Protein AF-A0A6A4UYB8-F1 (afdb_monomer_lite)

Secondary structure (DSSP, 8-state):
-----------------------TTS--S--------SS---TTS-HHHHHHHHHHHHHTSPSPSEEEEE---TTSSTTSEEEEEEEEGGGTEEEEEEEE--SS--HHHHHHHHHHHHHHHHHTS-TTSS-PEE-SS--SSS----HHHHHHTT-S-TT--SSSSHHHHHHHHHHHTT---EE-TTS-------SS--S--SSSS-HHHHHHHHHHHHHSGGGHHHHHTTS-GGGPPP----HHHHHHHHHTTPPPHHHHHHHT-TTSPPSSSSEEEEE--B-SS-TTEEEEEEEETTEEEEEEEEPPSS--GGG-EEEETTS-EEETTEEE-TTEEPSSTT-EEEEEEEPPTT--GGG-------

Sequence (366 aa):
MDRPLESEFESIQGSAFYSCDPPWLGHRSGITFRVDLPVATRRSDPPAVHREAALRAIAELPHPDVTIWSDGSARGGRNRAAQALIQFHHLNREETVRAPAGAVCSSLRAELTAMREAFAAVAGLEDGELASTKSPVMSGGLYAISREYFWHLGGYDTGMDVYGGENLELSFRTWQCGGVVETLPCSRVGHIFRDFHPYSFPFSGNPLAANMARIAAVWMDEYSRYFYLHYRHTEMPEAGDVTARRELREQLQCHSFRWYLDNVYPNKMRLDEDVLASGQVRSALRPDLCIDTLVIDRQIFLGLNSCTQPVVSGQYLTLSKRGELRREDNCAYAGGAGPHAGTVMAPMAPCTIKGSEQQQWIYDGQ

Organism: Amphibalanus amphitrite (NCBI:txid1232801)

Structure (mmCIF, N/CA/C/O backbone):
data_AF-A0A6A4UYB8-F1
#
_entry.id   AF-A0A6A4UYB8-F1
#
loop_
_atom_site.group_PDB
_atom_site.id
_atom_site.type_symbol
_atom_site.label_atom_id
_atom_site.label_alt_id
_atom_site.label_comp_id
_atom_site.label_asym_id
_atom_site.label_entity_id
_atom_site.label_seq_id
_atom_site.pdbx_PDB_ins_code
_atom_site.Cartn_x
_atom_site.Cartn_y
_atom_site.Cartn_z
_atom_site.occupancy
_atom_site.B_iso_or_equiv
_atom_site.auth_seq_id
_atom_site.auth_comp_id
_atom_site.auth_asym_id
_atom_site.auth_atom_id
_atom_site.pdbx_PDB_model_num
ATOM 1 N N . MET A 1 1 ? -18.094 34.852 64.914 1.00 33.53 1 MET A N 1
ATOM 2 C CA . MET A 1 1 ? -17.031 35.149 63.939 1.00 33.53 1 MET A CA 1
ATOM 3 C C . MET A 1 1 ? -17.160 34.130 62.823 1.00 33.53 1 MET A C 1
ATOM 5 O O . MET A 1 1 ? -17.082 32.948 63.112 1.00 33.53 1 MET A O 1
ATOM 9 N N . ASP A 1 2 ? -17.527 34.638 61.647 1.00 32.41 2 ASP A N 1
ATOM 10 C CA . ASP A 1 2 ? -17.379 34.145 60.267 1.00 32.41 2 ASP A CA 1
ATOM 11 C C . ASP A 1 2 ? -17.714 32.692 59.854 1.00 32.41 2 ASP A C 1
ATOM 13 O O . ASP A 1 2 ? -17.196 31.707 60.365 1.00 32.41 2 ASP A O 1
ATOM 17 N N . ARG A 1 3 ? -18.591 32.619 58.837 1.00 33.16 3 ARG A N 1
ATOM 18 C CA . ARG A 1 3 ? -18.972 31.480 57.966 1.00 33.16 3 ARG A CA 1
ATOM 19 C C . ARG A 1 3 ? -17.980 31.384 56.775 1.00 33.16 3 ARG A C 1
ATOM 21 O O . ARG A 1 3 ? -17.364 32.415 56.501 1.00 33.16 3 ARG A O 1
ATOM 28 N N . PRO A 1 4 ? -17.833 30.253 56.032 1.00 36.62 4 PRO A N 1
ATOM 29 C CA . PRO A 1 4 ? -18.853 29.739 55.075 1.00 36.62 4 PRO A CA 1
ATOM 30 C C . PRO A 1 4 ? -18.988 28.185 55.014 1.00 36.62 4 PRO A C 1
ATOM 32 O O . PRO A 1 4 ? -18.076 27.466 55.390 1.00 36.62 4 PRO A O 1
ATOM 35 N N . LEU A 1 5 ? -20.200 27.627 54.837 1.00 34.62 5 LEU A N 1
ATOM 36 C CA . LEU A 1 5 ? -20.780 27.014 53.611 1.00 34.62 5 LEU A CA 1
ATOM 37 C C . LEU A 1 5 ? -19.914 25.952 52.901 1.00 34.62 5 LEU A C 1
ATOM 39 O O . LEU A 1 5 ? -18.990 26.327 52.198 1.00 34.62 5 LEU A O 1
ATOM 43 N N . GLU A 1 6 ? -20.329 24.678 52.966 1.00 30.05 6 GLU A N 1
ATOM 44 C CA . GLU A 1 6 ? -20.430 23.775 51.801 1.00 30.05 6 GLU A CA 1
ATOM 45 C C . GLU A 1 6 ? -21.272 22.529 52.142 1.00 30.05 6 GLU A C 1
ATOM 47 O O . GLU A 1 6 ? -21.136 21.933 53.210 1.00 30.05 6 GLU A O 1
ATOM 52 N N . SER A 1 7 ? -22.207 22.210 51.246 1.00 31.47 7 SER A N 1
ATOM 53 C CA . SER A 1 7 ? -23.207 21.147 51.335 1.00 31.47 7 SER A CA 1
ATOM 54 C C . SER A 1 7 ? -22.880 20.005 50.371 1.00 31.47 7 SER A C 1
ATOM 56 O O . SER A 1 7 ? -22.451 20.258 49.250 1.00 31.47 7 SER A O 1
ATOM 58 N N . GLU A 1 8 ? -23.155 18.788 50.834 1.00 33.50 8 GLU A N 1
ATOM 59 C CA . GLU A 1 8 ? -23.483 17.540 50.124 1.00 33.50 8 GLU A CA 1
ATOM 60 C C . GLU A 1 8 ? -23.475 17.543 48.579 1.00 33.50 8 GLU A C 1
ATOM 62 O O . GLU A 1 8 ? -24.236 18.266 47.937 1.00 33.50 8 GLU A O 1
ATOM 67 N N . PHE A 1 9 ? -22.716 16.610 47.991 1.00 28.02 9 PHE A N 1
ATOM 68 C CA . PHE A 1 9 ? -22.934 16.104 46.632 1.00 28.02 9 PHE A CA 1
ATOM 69 C C . PHE A 1 9 ? -22.836 14.571 46.621 1.00 28.02 9 PHE A C 1
ATOM 71 O O . PHE A 1 9 ? -21.768 14.003 46.847 1.00 28.02 9 PHE A O 1
ATOM 78 N N . GLU A 1 10 ? -23.962 13.917 46.332 1.00 29.88 10 GLU A N 1
ATOM 79 C CA . GLU A 1 10 ? -24.061 12.510 45.924 1.00 29.88 10 GLU A CA 1
ATOM 80 C C . GLU A 1 10 ? -24.150 12.385 44.382 1.00 29.88 10 GLU A C 1
ATOM 82 O O . GLU A 1 10 ? -24.424 13.346 43.666 1.00 29.88 10 GLU A O 1
ATOM 87 N N . SER A 1 11 ? -23.868 11.172 43.900 1.00 35.25 11 SER A N 1
ATOM 88 C CA . SER A 1 11 ? -23.548 10.674 42.542 1.00 35.25 11 SER A CA 1
ATOM 89 C C . SER A 1 11 ? -24.528 10.914 41.367 1.00 35.25 11 SER A C 1
ATOM 91 O O . SER A 1 11 ? -25.716 11.085 41.611 1.00 35.25 11 SER A O 1
ATOM 93 N N . ILE A 1 12 ? -24.062 10.749 40.101 1.00 30.75 12 ILE A N 1
ATOM 94 C CA . ILE A 1 12 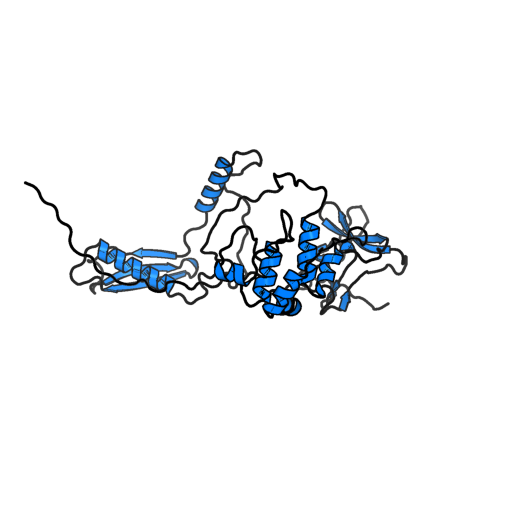? -24.514 9.716 39.108 1.00 30.75 12 ILE A CA 1
ATOM 95 C C . ILE A 1 12 ? -23.810 9.826 37.714 1.00 30.75 12 ILE A C 1
ATOM 97 O O . ILE A 1 12 ? -23.744 10.888 37.106 1.00 30.75 12 ILE A O 1
ATOM 101 N N . GLN A 1 13 ? -23.312 8.662 37.256 1.00 32.03 13 GLN A N 1
ATOM 102 C CA . GLN A 1 13 ? -23.092 8.062 35.911 1.00 32.03 13 GLN A CA 1
ATOM 103 C C . GLN A 1 13 ? -22.968 8.906 34.617 1.00 32.03 13 GLN A C 1
ATOM 105 O O . GLN A 1 13 ? -23.894 9.590 34.194 1.00 32.03 13 GLN A O 1
ATOM 110 N N . GLY A 1 14 ? -21.872 8.669 33.878 1.00 30.70 14 GLY A N 1
ATOM 111 C CA . GLY A 1 14 ? -21.707 9.004 32.455 1.00 30.70 14 GLY A CA 1
ATOM 112 C C . GLY A 1 14 ? -22.045 7.826 31.524 1.00 30.70 14 GLY A C 1
ATOM 113 O O . GLY A 1 14 ? -21.744 6.677 31.845 1.00 30.70 14 GLY A O 1
ATOM 114 N N . SER A 1 15 ? -22.655 8.114 30.366 1.00 27.33 15 SER A N 1
ATOM 115 C CA . SER A 1 15 ? -22.987 7.133 29.319 1.00 27.33 15 SER A CA 1
ATOM 116 C C . SER A 1 15 ? -22.517 7.578 27.920 1.00 27.33 15 SER A C 1
ATOM 118 O O . SER A 1 15 ? -22.750 8.706 27.499 1.00 27.33 15 SER A O 1
ATOM 120 N N . ALA A 1 16 ? -21.792 6.662 27.264 1.00 29.52 16 ALA A N 1
ATOM 121 C CA . ALA A 1 16 ? -21.819 6.260 25.848 1.00 29.52 16 ALA A CA 1
ATOM 122 C C . ALA A 1 16 ? -21.986 7.306 24.712 1.00 29.52 16 ALA A C 1
ATOM 124 O O . ALA A 1 16 ? -22.974 7.274 23.986 1.00 29.52 16 ALA A O 1
ATOM 125 N N . PHE A 1 17 ? -20.965 8.129 24.453 1.00 25.17 17 PHE A N 1
ATOM 126 C CA . PHE A 1 17 ? -20.825 8.907 23.208 1.00 25.17 17 PHE A CA 1
ATOM 127 C C . PHE A 1 17 ? -19.687 8.347 22.328 1.00 25.17 17 PHE A C 1
ATOM 129 O O . PHE A 1 17 ? -18.563 8.777 22.541 1.00 25.17 17 PHE A O 1
ATOM 136 N N . TYR A 1 18 ? -19.935 7.435 21.369 1.00 34.06 18 TYR A N 1
ATOM 137 C CA . TYR A 1 18 ? -19.047 7.178 20.203 1.00 34.06 18 TYR A CA 1
ATOM 138 C C . TYR A 1 18 ? -19.750 6.406 19.060 1.00 34.06 18 TYR A C 1
ATOM 140 O O . TYR A 1 18 ? -20.268 5.319 19.302 1.00 34.06 18 TYR A O 1
ATOM 148 N N . SER A 1 19 ? -19.674 6.928 17.824 1.00 34.94 19 SER A N 1
ATOM 149 C CA . SER A 1 19 ? -19.587 6.193 16.536 1.00 34.94 19 SER A CA 1
ATOM 150 C C . SER A 1 19 ? -19.239 7.180 15.391 1.00 34.94 19 SER A C 1
ATOM 152 O O . SER A 1 19 ? -19.858 8.238 15.336 1.00 34.94 19 SER A O 1
ATOM 154 N N . CYS A 1 20 ? -18.250 6.895 14.520 1.00 35.19 20 CYS A N 1
ATOM 155 C CA . CYS A 1 20 ? -17.907 7.647 13.284 1.00 35.19 20 CYS A CA 1
ATOM 156 C C . CYS A 1 20 ? -17.172 6.731 12.266 1.00 35.19 20 CYS A C 1
ATOM 158 O O . CYS A 1 20 ? -16.163 6.135 12.628 1.00 35.19 20 CYS A O 1
ATOM 160 N N . ASP A 1 21 ? -17.604 6.715 10.995 1.00 33.94 21 ASP A N 1
ATOM 161 C CA . ASP A 1 21 ? -17.188 5.862 9.835 1.00 33.94 21 ASP A CA 1
ATOM 162 C C . ASP A 1 21 ? -17.354 6.669 8.506 1.00 33.94 21 ASP A C 1
ATOM 164 O O . ASP A 1 21 ? -18.288 7.440 8.623 1.00 33.94 21 ASP A O 1
ATOM 168 N N . PRO A 1 22 ? -16.598 6.483 7.350 1.00 45.81 22 PRO A N 1
ATOM 169 C CA . PRO A 1 22 ? -15.731 7.283 6.322 1.00 45.81 22 PRO A CA 1
ATOM 170 C C . PRO A 1 22 ? -16.198 8.337 5.241 1.00 45.81 22 PRO A C 1
ATOM 172 O O . PRO A 1 22 ? -17.180 8.036 4.576 1.00 45.81 22 PRO A O 1
ATOM 175 N N . PRO A 1 23 ? -15.529 9.466 4.827 1.00 41.03 23 PRO A N 1
ATOM 176 C CA . PRO A 1 23 ? -16.162 10.504 3.980 1.00 41.03 23 PRO A CA 1
ATOM 177 C C . PRO A 1 23 ? -15.745 10.554 2.490 1.00 41.03 23 PRO A C 1
ATOM 179 O O . PRO A 1 23 ? -16.254 11.395 1.755 1.00 41.03 23 PRO A O 1
ATOM 182 N N . TRP A 1 24 ? -14.817 9.728 1.982 1.00 47.22 24 TRP A N 1
ATOM 183 C CA . TRP A 1 24 ? -14.276 9.909 0.611 1.00 47.22 24 TRP A CA 1
ATOM 184 C C . TRP A 1 24 ? -14.789 8.945 -0.461 1.00 47.22 24 TRP A C 1
ATOM 186 O O . TRP A 1 24 ? -14.233 8.882 -1.557 1.00 47.22 24 TRP A O 1
ATOM 196 N N . LEU A 1 25 ? -15.881 8.234 -0.202 1.00 37.34 25 LEU A N 1
ATOM 197 C CA . LEU A 1 25 ? -16.568 7.458 -1.238 1.00 37.34 25 LEU A CA 1
ATOM 198 C C . LEU A 1 25 ? -17.558 8.294 -2.087 1.00 37.34 25 LEU A C 1
ATOM 200 O O . LEU A 1 25 ? -18.170 7.745 -2.997 1.00 37.34 25 LEU A O 1
ATOM 204 N N . GLY A 1 26 ? -17.680 9.613 -1.863 1.00 41.09 26 GLY A N 1
ATOM 205 C CA . GLY A 1 26 ? -18.740 10.440 -2.465 1.00 41.09 26 GLY A CA 1
ATOM 206 C C . GLY A 1 26 ? -18.498 11.068 -3.852 1.00 41.09 26 GLY A C 1
ATOM 207 O O . GLY A 1 26 ? -19.290 10.841 -4.762 1.00 41.09 26 GLY A O 1
ATOM 208 N N . HIS A 1 27 ? -17.464 11.898 -4.064 1.00 41.28 27 HIS A N 1
ATOM 209 C CA . HIS A 1 27 ? -17.506 12.871 -5.180 1.00 41.28 27 HIS A CA 1
ATOM 210 C C . HIS A 1 27 ? -16.315 12.847 -6.157 1.00 41.28 27 HIS A C 1
ATOM 212 O O . HIS A 1 27 ? -15.226 13.353 -5.890 1.00 41.28 27 HIS A O 1
ATOM 218 N N . ARG A 1 28 ? -16.572 12.328 -7.370 1.00 43.50 28 ARG A N 1
ATOM 219 C CA . ARG A 1 28 ? -15.726 12.463 -8.570 1.00 43.50 28 ARG A CA 1
ATOM 220 C C . ARG A 1 28 ? -16.106 13.710 -9.380 1.00 43.50 28 ARG A C 1
ATOM 222 O O . ARG A 1 28 ? -16.831 13.583 -10.355 1.00 43.50 28 ARG A O 1
ATOM 229 N N . SER A 1 29 ? -15.590 14.878 -8.994 1.00 46.12 29 SER A N 1
ATOM 230 C CA . SER A 1 29 ? -15.228 16.016 -9.872 1.00 46.12 29 SER A CA 1
ATOM 231 C C . SER A 1 29 ? -15.049 17.270 -9.010 1.00 46.12 29 SER A C 1
ATOM 233 O O . SER A 1 29 ? -16.033 17.781 -8.488 1.00 46.12 29 SER A O 1
ATOM 235 N N . GLY A 1 30 ? -13.817 17.768 -8.858 1.00 40.41 30 GLY A N 1
ATOM 236 C CA . GLY A 1 30 ? -13.556 19.041 -8.160 1.00 40.41 30 GLY A CA 1
ATOM 237 C C . GLY A 1 30 ? -12.472 19.017 -7.080 1.00 40.41 30 GLY A C 1
ATOM 238 O O . GLY A 1 30 ? -12.192 20.053 -6.485 1.00 40.41 30 GLY A O 1
ATOM 239 N N . ILE A 1 31 ? -11.826 17.876 -6.831 1.00 38.41 31 ILE A N 1
ATOM 240 C CA . ILE A 1 31 ? -10.731 17.804 -5.858 1.00 38.41 31 ILE A CA 1
ATOM 241 C C . ILE A 1 31 ? -9.441 18.290 -6.528 1.00 38.41 31 ILE A C 1
ATOM 243 O O . ILE A 1 31 ? -8.830 17.573 -7.318 1.00 38.41 31 ILE A O 1
ATOM 247 N N . THR A 1 32 ? -9.044 19.524 -6.212 1.00 40.69 32 THR A N 1
ATOM 248 C CA . THR A 1 32 ? -7.754 20.104 -6.608 1.00 40.69 32 THR A CA 1
ATOM 249 C C . THR A 1 32 ? -6.811 20.065 -5.412 1.00 40.69 32 THR A C 1
ATOM 251 O O . THR A 1 32 ? -7.075 20.695 -4.389 1.00 40.69 32 THR A O 1
ATOM 254 N N . PHE A 1 33 ? -5.693 19.352 -5.535 1.00 39.75 33 PHE A N 1
ATOM 255 C CA . PHE A 1 33 ? -4.643 19.353 -4.520 1.00 39.75 33 PHE A CA 1
ATOM 256 C C . PHE A 1 33 ? -3.819 20.637 -4.651 1.00 39.75 33 PHE A C 1
ATOM 258 O O . PHE A 1 33 ? -3.012 20.771 -5.570 1.00 39.75 33 PHE A O 1
ATOM 265 N N . ARG A 1 34 ? -4.024 21.597 -3.743 1.00 43.91 34 ARG A N 1
ATOM 266 C CA . ARG A 1 34 ? -3.118 22.742 -3.593 1.00 43.91 34 ARG A CA 1
ATOM 267 C C . ARG A 1 34 ? -2.010 22.370 -2.620 1.00 43.91 34 ARG A C 1
ATOM 269 O O . ARG A 1 34 ? -2.232 22.279 -1.420 1.00 43.91 34 ARG A O 1
ATOM 276 N N . VAL A 1 35 ? -0.836 22.115 -3.184 1.00 50.62 35 VAL A N 1
ATOM 277 C CA . VAL A 1 35 ? 0.402 21.809 -2.451 1.00 50.62 35 VAL A CA 1
ATOM 278 C C . VAL A 1 35 ? 1.236 23.060 -2.161 1.00 50.62 35 VAL A C 1
ATOM 280 O O . VAL A 1 35 ? 2.247 22.980 -1.468 1.00 50.62 35 VAL A O 1
ATOM 283 N N . ASP A 1 36 ? 0.801 24.215 -2.665 1.00 58.19 36 ASP A N 1
ATOM 284 C CA . ASP A 1 36 ? 1.422 25.507 -2.398 1.00 58.19 36 ASP A CA 1
ATOM 285 C C . ASP A 1 36 ? 0.978 26.041 -1.029 1.00 58.19 36 ASP A C 1
ATOM 287 O O . ASP A 1 36 ? -0.211 26.050 -0.702 1.00 58.19 36 ASP A O 1
ATOM 291 N N . LEU A 1 37 ? 1.933 26.524 -0.232 1.00 59.78 37 LEU A N 1
ATOM 292 C CA . LEU A 1 37 ? 1.643 27.296 0.977 1.00 59.78 37 LEU A CA 1
ATOM 293 C C . LEU A 1 37 ? 1.380 28.764 0.592 1.00 59.78 37 LEU A C 1
ATOM 295 O O . LEU A 1 37 ? 2.098 29.289 -0.262 1.00 59.78 37 LEU A O 1
ATOM 299 N N . PRO A 1 38 ? 0.445 29.474 1.252 1.00 66.62 38 PRO A N 1
ATOM 300 C CA . PRO A 1 38 ? 0.218 30.902 0.998 1.00 66.62 38 PRO A CA 1
ATOM 301 C C . PRO A 1 38 ? 1.451 31.764 1.243 1.00 66.62 38 PRO A C 1
ATOM 303 O O . PRO A 1 38 ? 1.656 32.804 0.622 1.00 66.62 38 PRO A O 1
ATOM 306 N N . VAL A 1 39 ? 2.287 31.308 2.175 1.00 75.75 39 VAL A N 1
ATOM 307 C CA . VAL A 1 39 ? 3.599 31.871 2.450 1.00 75.75 39 VAL A CA 1
ATOM 308 C C . VAL A 1 39 ? 4.627 30.838 2.021 1.00 75.75 39 VAL A C 1
ATOM 310 O O . VAL A 1 39 ? 4.741 29.775 2.631 1.00 75.75 39 VAL A O 1
ATOM 313 N N . ALA A 1 40 ? 5.373 31.157 0.966 1.00 74.75 40 ALA A N 1
ATOM 314 C CA . ALA A 1 40 ? 6.465 30.320 0.501 1.00 74.75 40 ALA A CA 1
ATOM 315 C C . ALA A 1 40 ? 7.529 30.186 1.598 1.00 74.75 40 ALA A C 1
ATOM 317 O O . ALA A 1 40 ? 7.994 31.182 2.155 1.00 74.75 40 ALA A O 1
ATOM 318 N N . THR A 1 41 ? 7.934 28.953 1.878 1.00 78.62 41 THR A N 1
ATOM 319 C CA . THR A 1 41 ? 9.000 28.641 2.829 1.00 78.62 41 THR A CA 1
ATOM 320 C C . THR A 1 41 ? 10.200 28.055 2.099 1.00 78.62 41 THR A C 1
ATOM 322 O O . THR A 1 41 ? 10.084 27.438 1.038 1.00 78.62 41 THR A O 1
ATOM 325 N N . ARG A 1 42 ? 11.390 28.266 2.657 1.00 78.81 42 ARG A N 1
ATOM 326 C CA . ARG A 1 42 ? 12.638 27.647 2.213 1.00 78.81 42 ARG A CA 1
ATOM 327 C C . ARG A 1 42 ? 13.059 26.583 3.213 1.00 78.81 42 ARG A C 1
ATOM 329 O O . ARG A 1 42 ? 12.784 26.657 4.411 1.00 78.81 42 ARG A O 1
ATOM 336 N N . ARG A 1 43 ? 13.813 25.603 2.722 1.00 62.31 43 ARG A N 1
ATOM 337 C CA . ARG A 1 43 ? 14.345 24.500 3.535 1.00 62.31 43 ARG A CA 1
ATOM 338 C C . ARG A 1 43 ? 15.247 24.972 4.684 1.00 62.31 43 ARG A C 1
ATOM 340 O O . ARG A 1 43 ? 15.338 24.291 5.697 1.00 62.31 43 ARG A O 1
ATOM 347 N N . SER A 1 44 ? 15.908 26.117 4.523 1.00 81.62 44 SER A N 1
ATOM 348 C CA . SER A 1 44 ? 16.770 26.734 5.537 1.00 81.62 44 SER A CA 1
ATOM 349 C C . SER A 1 44 ? 16.011 27.497 6.623 1.00 81.62 44 SER A C 1
ATOM 351 O O . SER A 1 44 ? 16.645 27.977 7.561 1.00 81.62 44 SER A O 1
ATOM 353 N N . ASP A 1 45 ? 14.696 27.678 6.483 1.00 81.31 45 ASP A N 1
ATOM 354 C CA . ASP A 1 45 ? 13.953 28.529 7.406 1.00 81.31 45 ASP A CA 1
ATOM 355 C C . ASP A 1 45 ? 13.787 27.858 8.782 1.00 81.31 45 ASP A C 1
ATOM 357 O O . ASP A 1 45 ? 13.684 26.630 8.878 1.00 81.31 45 ASP A O 1
ATOM 361 N N . PRO A 1 46 ? 13.742 28.648 9.870 1.00 81.62 46 PRO A N 1
ATOM 362 C CA . PRO A 1 46 ? 13.535 28.123 11.213 1.00 81.62 46 PRO A CA 1
ATOM 363 C C . PRO A 1 46 ? 12.172 27.421 11.375 1.00 81.62 46 PRO A C 1
ATOM 365 O O . PRO A 1 46 ? 11.180 27.878 10.801 1.00 81.62 46 PRO A O 1
ATOM 368 N N . PRO A 1 47 ? 12.050 26.408 12.258 1.00 65.38 47 PRO A N 1
ATOM 369 C CA . PRO A 1 47 ? 10.798 25.666 12.469 1.00 65.38 47 PRO A CA 1
ATOM 370 C C . PRO A 1 47 ? 9.580 26.535 12.824 1.00 65.38 47 PRO A C 1
ATOM 372 O O . PRO A 1 47 ? 8.446 26.192 12.493 1.00 65.38 47 PRO A O 1
ATOM 375 N N . ALA A 1 48 ? 9.799 27.676 13.483 1.00 74.50 48 ALA A N 1
ATOM 376 C CA . ALA A 1 48 ? 8.741 28.631 13.804 1.00 74.50 48 ALA A CA 1
ATOM 377 C C . ALA A 1 48 ? 8.110 29.258 12.547 1.00 74.50 48 ALA A C 1
ATOM 379 O O . ALA A 1 48 ? 6.897 29.447 12.504 1.00 74.50 48 ALA A O 1
ATOM 380 N N . VAL A 1 49 ? 8.914 29.509 11.509 1.00 78.56 49 VAL A N 1
ATOM 381 C CA . VAL A 1 49 ? 8.466 30.080 10.231 1.00 78.56 49 VAL A CA 1
ATOM 382 C C . VAL A 1 49 ? 7.643 29.057 9.449 1.00 78.56 49 VAL A C 1
ATOM 384 O O . VAL A 1 49 ? 6.586 29.389 8.918 1.00 78.56 49 VAL A O 1
ATOM 387 N N . HIS A 1 50 ? 8.064 27.787 9.447 1.00 69.00 50 HIS A N 1
ATOM 388 C CA . HIS A 1 50 ? 7.275 26.695 8.862 1.00 69.00 50 HIS A CA 1
ATOM 389 C C . HIS A 1 50 ? 5.935 26.514 9.575 1.00 69.00 50 HIS A C 1
ATOM 391 O O . HIS A 1 50 ? 4.902 26.368 8.924 1.00 69.00 50 HIS A O 1
ATOM 397 N N . ARG A 1 51 ? 5.939 26.573 10.913 1.00 69.81 51 ARG A N 1
ATOM 398 C CA . ARG A 1 51 ? 4.719 26.496 11.724 1.00 69.81 51 ARG A CA 1
ATOM 399 C C . ARG A 1 51 ? 3.755 27.634 11.397 1.00 69.81 51 ARG A C 1
ATOM 401 O O . ARG A 1 51 ? 2.563 27.386 11.249 1.00 69.81 51 ARG A O 1
ATOM 408 N N . GLU A 1 52 ? 4.245 28.863 11.281 1.00 81.44 52 GLU A N 1
ATOM 409 C CA . GLU A 1 52 ? 3.398 30.016 10.976 1.00 81.44 52 GLU A CA 1
ATOM 410 C C . GLU A 1 52 ? 2.827 29.961 9.551 1.00 81.44 52 GLU A C 1
ATOM 412 O O . GLU A 1 52 ? 1.636 30.209 9.364 1.00 81.44 52 GLU A O 1
ATOM 417 N N . ALA A 1 53 ? 3.629 29.555 8.561 1.00 78.81 53 ALA A N 1
ATOM 418 C CA . ALA A 1 53 ? 3.158 29.354 7.190 1.00 78.81 53 ALA A CA 1
ATOM 419 C C . ALA A 1 53 ? 2.050 28.287 7.112 1.00 78.81 53 ALA A C 1
ATOM 421 O O . ALA A 1 53 ? 1.048 28.487 6.427 1.00 78.81 53 ALA A O 1
ATOM 422 N N . ALA A 1 54 ? 2.184 27.194 7.872 1.00 62.88 54 ALA A N 1
ATOM 423 C CA . ALA A 1 54 ? 1.155 26.162 7.977 1.00 62.88 54 ALA A CA 1
ATOM 424 C C . ALA A 1 54 ? -0.130 26.679 8.650 1.00 62.88 54 ALA A C 1
ATOM 426 O O . ALA A 1 54 ? -1.228 26.400 8.175 1.00 62.88 54 ALA A O 1
ATOM 427 N N . LEU A 1 55 ? -0.014 27.469 9.724 1.00 70.12 55 LEU A N 1
ATOM 428 C CA . LEU A 1 55 ? -1.174 28.069 10.396 1.00 70.12 55 LEU A CA 1
ATOM 429 C C . LEU A 1 55 ? -1.930 29.047 9.484 1.00 70.12 55 LEU A C 1
ATOM 431 O O . LEU A 1 55 ? -3.159 29.062 9.502 1.00 70.12 55 LEU A O 1
ATOM 435 N N . ARG A 1 56 ? -1.222 29.821 8.650 1.00 74.75 56 ARG A N 1
ATOM 436 C CA . ARG A 1 56 ? -1.854 30.700 7.651 1.00 74.75 56 ARG A CA 1
ATOM 437 C C . ARG A 1 56 ? -2.506 29.923 6.511 1.00 74.75 56 ARG A C 1
ATOM 439 O O . ARG A 1 56 ? -3.614 30.266 6.125 1.00 74.75 56 ARG A O 1
ATOM 446 N N . ALA A 1 57 ? -1.885 28.839 6.044 1.00 68.00 57 ALA A N 1
ATOM 447 C CA . ALA A 1 57 ? -2.502 27.928 5.075 1.00 68.00 57 ALA A CA 1
ATOM 448 C C . ALA A 1 57 ? -3.838 27.369 5.573 1.00 68.00 57 ALA A C 1
ATOM 450 O O . ALA A 1 57 ? -4.807 27.325 4.823 1.00 68.00 57 ALA A O 1
ATOM 451 N N . ILE A 1 58 ? -3.905 26.999 6.854 1.00 58.03 58 ILE A N 1
ATOM 452 C CA . ILE A 1 58 ? -5.139 26.526 7.491 1.00 58.03 58 ILE A CA 1
ATOM 453 C C . ILE A 1 58 ? -6.187 27.645 7.570 1.00 58.03 58 ILE A C 1
ATOM 455 O O . ILE A 1 58 ? -7.368 27.385 7.356 1.00 58.03 58 ILE A O 1
ATOM 459 N N . ALA A 1 59 ? -5.765 28.879 7.853 1.00 61.72 59 ALA A N 1
ATOM 460 C CA . ALA A 1 59 ? -6.654 30.036 7.952 1.00 61.72 59 ALA A CA 1
ATOM 461 C C . ALA A 1 59 ? -7.245 30.493 6.601 1.00 61.72 59 ALA A C 1
ATOM 463 O O . ALA A 1 59 ? -8.259 31.185 6.596 1.00 61.72 59 ALA A O 1
ATOM 464 N N . GLU A 1 60 ? -6.632 30.115 5.475 1.00 60.81 60 GLU A N 1
ATOM 465 C CA . GLU A 1 60 ? -7.061 30.481 4.114 1.00 60.81 60 GLU A CA 1
ATOM 466 C C . GLU A 1 60 ? -7.939 29.425 3.417 1.00 60.81 60 GLU A C 1
ATOM 468 O O . GLU A 1 60 ? -8.362 29.617 2.273 1.00 60.81 60 GLU A O 1
ATOM 473 N N . LEU A 1 61 ? -8.229 28.302 4.080 1.00 53.72 61 LEU A N 1
ATOM 474 C CA . LEU A 1 61 ? -9.170 27.303 3.567 1.00 53.72 61 LEU A CA 1
ATOM 475 C C . LEU A 1 61 ? -10.590 27.908 3.431 1.00 53.72 61 LEU A C 1
ATOM 477 O O . LEU A 1 61 ? -10.949 28.795 4.208 1.00 53.72 61 LEU A O 1
ATOM 481 N N . PRO A 1 62 ? -11.398 27.473 2.440 1.00 48.09 62 PRO A N 1
ATOM 482 C CA . PRO A 1 62 ? -12.668 28.118 2.116 1.00 48.09 62 PRO A CA 1
ATOM 483 C C . PRO A 1 62 ? -13.689 28.061 3.258 1.00 48.09 62 PRO A C 1
ATOM 485 O O . PRO A 1 62 ? -13.630 27.206 4.141 1.00 48.09 62 PRO A O 1
ATOM 488 N N . HIS A 1 63 ? -14.615 29.024 3.203 1.00 54.78 63 HIS A N 1
ATOM 489 C CA . HIS A 1 63 ? -15.686 29.265 4.168 1.00 54.78 63 HIS A CA 1
ATOM 490 C C . HIS A 1 63 ? -16.458 27.994 4.552 1.00 54.78 63 HIS A C 1
ATOM 492 O O . HIS A 1 63 ? -16.598 27.095 3.725 1.00 54.78 63 HIS A O 1
ATOM 498 N N . PRO A 1 64 ? -16.951 27.928 5.804 1.00 53.69 64 PRO A N 1
ATOM 499 C CA . PRO A 1 64 ? -17.465 26.701 6.399 1.00 53.69 64 PRO A CA 1
ATOM 500 C C . PRO A 1 64 ? -18.574 26.078 5.549 1.00 53.69 64 PRO A C 1
ATOM 502 O O . PRO A 1 64 ? -19.464 26.784 5.089 1.00 53.69 64 PRO A O 1
ATOM 505 N N . ASP A 1 65 ? -18.552 24.750 5.402 1.00 58.38 65 ASP A N 1
ATOM 506 C CA . ASP A 1 65 ? -19.554 23.983 4.643 1.00 58.38 65 ASP A CA 1
ATOM 507 C C . ASP A 1 65 ? -20.987 24.144 5.181 1.00 58.38 65 ASP A C 1
ATOM 509 O O . ASP A 1 65 ? -21.959 23.877 4.466 1.00 58.38 65 ASP A O 1
ATOM 513 N N . VAL A 1 66 ? -21.112 24.607 6.430 1.00 57.00 66 VAL A N 1
ATOM 514 C CA . VAL A 1 66 ? -22.368 24.892 7.124 1.00 57.00 66 VAL A CA 1
ATOM 515 C C . VAL A 1 66 ? -22.252 26.208 7.899 1.00 57.00 66 VAL A C 1
ATOM 517 O O . VAL A 1 66 ? -21.353 26.360 8.726 1.00 57.00 66 VAL A O 1
ATOM 520 N N . THR A 1 67 ? -23.193 27.135 7.698 1.00 67.38 67 THR A N 1
ATOM 521 C CA . THR A 1 67 ? -23.368 28.312 8.570 1.00 67.38 67 THR A CA 1
ATOM 522 C C . THR A 1 67 ? -24.664 28.192 9.354 1.00 67.38 67 THR A C 1
ATOM 524 O O . THR A 1 67 ? -25.724 27.986 8.774 1.00 67.38 67 THR A O 1
ATOM 527 N N . ILE A 1 68 ? -24.597 28.362 10.674 1.00 62.69 68 ILE A N 1
ATOM 528 C CA . ILE A 1 68 ? -25.770 28.374 11.553 1.00 62.69 68 ILE A CA 1
ATOM 529 C C . ILE A 1 68 ? -26.013 29.809 12.020 1.00 62.69 68 ILE A C 1
ATOM 531 O O . ILE A 1 68 ? -25.153 30.421 12.650 1.00 62.69 68 ILE A O 1
ATOM 535 N N . TRP A 1 69 ? -27.204 30.323 11.746 1.00 67.19 69 TRP A N 1
ATOM 536 C CA . TRP A 1 69 ? -27.696 31.612 12.209 1.00 67.19 69 TRP A CA 1
ATOM 537 C C . TRP A 1 69 ? -28.757 31.378 13.278 1.00 67.19 69 TRP A C 1
ATOM 539 O O . TRP A 1 69 ? -29.824 30.849 12.981 1.00 67.19 69 TRP A O 1
ATOM 549 N N . SER A 1 70 ? -28.509 31.777 14.522 1.00 68.38 70 SER A N 1
ATOM 550 C CA . SER A 1 70 ? -29.572 31.856 15.531 1.00 68.38 70 SER A CA 1
ATOM 551 C C . SER A 1 70 ? -30.216 33.236 15.482 1.00 68.38 70 SER A C 1
ATOM 553 O O . SER A 1 70 ? -29.505 34.239 15.448 1.00 68.38 70 SER A O 1
ATOM 555 N N . ASP A 1 71 ? -31.543 33.313 15.541 1.00 59.56 71 ASP A N 1
ATOM 556 C CA . ASP A 1 71 ? -32.256 34.598 15.505 1.00 59.56 71 ASP A CA 1
ATOM 557 C C . ASP A 1 71 ? -32.189 35.386 16.830 1.00 59.56 71 ASP A C 1
ATOM 559 O O . ASP A 1 71 ? -32.677 36.514 16.904 1.00 59.56 71 ASP A O 1
ATOM 563 N N . GLY A 1 72 ? -31.581 34.806 17.874 1.00 51.53 72 GLY A N 1
ATOM 564 C CA . GLY A 1 72 ? -31.210 35.470 19.129 1.00 51.53 72 GLY A CA 1
ATOM 565 C C . GLY A 1 72 ? -32.364 36.094 19.922 1.00 51.53 72 GLY A C 1
ATOM 566 O O . GLY A 1 72 ? -32.131 36.805 20.900 1.00 51.53 72 GLY A O 1
ATOM 567 N N . SER A 1 73 ? -33.626 35.874 19.532 1.00 49.06 73 SER A N 1
ATOM 568 C CA . SER A 1 73 ? -34.741 36.669 20.048 1.00 49.06 73 SER A CA 1
ATOM 569 C C . SER A 1 73 ? -35.876 35.816 20.615 1.00 49.06 73 SER A C 1
ATOM 571 O O . SER A 1 73 ? -36.546 35.056 19.926 1.00 49.06 73 SER A O 1
ATOM 573 N N . ALA A 1 74 ? -36.205 36.063 21.883 1.00 46.38 74 ALA A N 1
ATOM 574 C CA . ALA A 1 74 ? -37.460 35.623 22.495 1.00 46.38 74 ALA A CA 1
ATOM 575 C C . ALA A 1 74 ? -38.671 36.496 22.075 1.00 46.38 74 ALA A C 1
ATOM 577 O O . ALA A 1 74 ? -39.732 36.413 22.694 1.00 46.38 74 ALA A O 1
ATOM 578 N N . ARG A 1 75 ? -38.530 37.382 21.071 1.00 42.84 75 ARG A N 1
ATOM 579 C CA . ARG A 1 75 ? -39.544 38.404 20.731 1.00 42.84 75 ARG A CA 1
ATOM 580 C C . ARG A 1 75 ? -40.078 38.360 19.289 1.00 42.84 75 ARG A C 1
ATOM 582 O O . ARG A 1 75 ? -41.059 39.050 19.030 1.00 42.84 75 ARG A O 1
ATOM 589 N N . GLY A 1 76 ? -39.513 37.556 18.380 1.00 41.78 76 GLY A N 1
ATOM 590 C CA . GLY A 1 76 ? -39.798 37.643 16.934 1.00 41.78 76 GLY A CA 1
ATOM 591 C C . GLY A 1 76 ? -40.541 36.486 16.248 1.00 41.78 76 GLY A C 1
ATOM 592 O O . GLY A 1 76 ? -40.970 36.658 15.112 1.00 41.78 76 GLY A O 1
ATOM 593 N N . GLY A 1 77 ? -40.757 35.333 16.888 1.00 38.84 77 GLY A N 1
ATOM 594 C CA . GLY A 1 77 ? -41.486 34.201 16.293 1.00 38.84 77 GLY A CA 1
ATOM 595 C C . GLY A 1 77 ? -42.748 33.888 17.089 1.00 38.84 77 GLY A C 1
ATOM 596 O O . GLY A 1 77 ? -42.664 33.613 18.281 1.00 38.84 77 GLY A O 1
ATOM 597 N N . ARG A 1 78 ? -43.928 33.913 16.458 1.00 43.38 78 ARG A N 1
ATOM 598 C CA . ARG A 1 78 ? -45.271 33.840 17.083 1.00 43.38 78 ARG A CA 1
ATOM 599 C C . ARG A 1 78 ? -45.581 32.634 18.010 1.00 43.38 78 ARG A C 1
ATOM 601 O O . ARG A 1 78 ? -46.725 32.521 18.421 1.00 43.38 78 ARG A O 1
ATOM 608 N N . ASN A 1 79 ? -44.626 31.778 18.399 1.00 50.12 79 ASN A N 1
ATOM 609 C CA . ASN A 1 79 ? -44.876 30.491 19.074 1.00 50.12 79 ASN A CA 1
ATOM 610 C C . ASN A 1 79 ? -43.918 30.100 20.237 1.00 50.12 79 ASN A C 1
ATOM 612 O O . ASN A 1 79 ? -43.780 28.912 20.509 1.00 50.12 79 ASN A O 1
ATOM 616 N N . ARG A 1 80 ? -43.283 31.031 20.976 1.00 55.53 80 ARG A N 1
ATOM 617 C CA . ARG A 1 80 ? -42.495 30.699 22.205 1.00 55.53 80 ARG A CA 1
ATOM 618 C C . ARG A 1 80 ? -41.339 29.691 21.985 1.00 55.53 80 ARG A C 1
ATOM 620 O O . ARG A 1 80 ? -41.073 28.846 22.844 1.00 55.53 80 ARG A O 1
ATOM 627 N N . ALA A 1 81 ? -40.662 29.771 20.842 1.00 57.47 81 ALA A N 1
ATOM 628 C CA . ALA A 1 81 ? -39.613 28.836 20.437 1.00 57.47 81 ALA A CA 1
ATOM 629 C C . ALA A 1 81 ? -38.297 29.564 20.113 1.00 57.47 81 ALA A C 1
ATOM 631 O O . ALA A 1 81 ? -38.328 30.661 19.566 1.00 57.47 81 ALA A O 1
ATOM 632 N N . ALA A 1 82 ? -37.170 28.940 20.455 1.00 64.50 82 ALA A N 1
ATOM 633 C CA . ALA A 1 82 ? -35.837 29.232 19.941 1.00 64.50 82 ALA A CA 1
ATOM 634 C C . ALA A 1 82 ? -35.720 28.729 18.496 1.00 64.50 82 ALA A C 1
ATOM 636 O O . ALA A 1 82 ? -36.252 27.657 18.189 1.00 64.50 82 ALA A O 1
ATOM 637 N N . GLN A 1 83 ? -35.040 29.479 17.627 1.00 66.56 83 GLN A N 1
ATOM 638 C CA . GLN A 1 83 ? -34.933 29.156 16.207 1.00 66.56 83 GLN A CA 1
ATOM 639 C C . GLN A 1 83 ? -33.506 29.355 15.688 1.00 66.56 83 GLN A C 1
ATOM 641 O O . GLN A 1 83 ? -32.827 30.322 16.035 1.00 66.56 83 GLN A O 1
ATOM 646 N N . ALA A 1 84 ? -33.069 28.445 14.820 1.00 72.06 84 ALA A N 1
ATOM 647 C CA . ALA A 1 84 ? -31.861 28.624 14.028 1.00 72.06 84 ALA A CA 1
ATOM 648 C C . ALA A 1 84 ? -32.128 28.294 12.559 1.00 72.06 84 ALA A C 1
ATOM 650 O O . ALA A 1 84 ? -32.888 27.376 12.251 1.00 72.06 84 ALA A O 1
ATOM 651 N N . LEU A 1 85 ? -31.502 29.062 11.673 1.00 69.94 85 LEU A N 1
ATOM 652 C CA . LEU A 1 85 ? -31.391 28.802 10.247 1.00 69.94 85 LEU A CA 1
ATOM 653 C C . LEU A 1 85 ? -30.015 28.194 9.986 1.00 69.94 85 LEU A C 1
ATOM 655 O O . LEU A 1 85 ? -28.994 28.788 10.313 1.00 69.94 85 LEU A O 1
ATOM 659 N N . ILE A 1 86 ? -29.989 27.022 9.385 1.00 72.50 86 ILE A N 1
ATOM 660 C CA . ILE A 1 86 ? -28.789 26.303 8.996 1.00 72.50 86 ILE A CA 1
ATOM 661 C C . ILE A 1 86 ? -28.685 26.420 7.485 1.00 72.50 86 ILE A C 1
ATOM 663 O O . ILE A 1 86 ? -29.598 26.024 6.769 1.00 72.50 86 ILE A O 1
ATOM 667 N N . GLN A 1 87 ? -27.587 26.970 6.998 1.00 69.19 87 GLN A N 1
ATOM 668 C CA . GLN A 1 87 ? -27.264 27.038 5.583 1.00 69.19 87 GLN A CA 1
ATOM 669 C C . GLN A 1 87 ? -26.189 26.004 5.300 1.00 69.19 87 GLN A C 1
ATOM 671 O O . GLN A 1 87 ? -25.039 26.164 5.708 1.00 69.19 87 GLN A O 1
ATOM 676 N N . PHE A 1 88 ? -26.567 24.944 4.606 1.00 66.94 88 PHE A N 1
ATOM 677 C CA . PHE A 1 88 ? -25.641 23.961 4.073 1.00 66.94 88 PHE A CA 1
ATOM 678 C C . PHE A 1 88 ? -25.186 24.469 2.706 1.00 66.94 88 PHE A C 1
ATOM 680 O O . PHE A 1 88 ? -25.853 24.239 1.695 1.00 66.94 88 PHE A O 1
ATOM 687 N N . HIS A 1 89 ? -24.077 25.212 2.676 1.00 62.59 89 HIS A N 1
ATOM 688 C CA . HIS A 1 89 ? -23.611 25.918 1.472 1.00 62.59 89 HIS A CA 1
ATOM 689 C C . HIS A 1 89 ? -23.353 24.966 0.311 1.00 62.59 89 HIS A C 1
ATOM 691 O O . HIS A 1 89 ? -23.687 25.266 -0.832 1.00 62.59 89 HIS A O 1
ATOM 697 N N . HIS A 1 90 ? -22.822 23.786 0.620 1.00 56.88 90 HIS A N 1
ATOM 698 C CA . HIS A 1 90 ? -22.530 22.746 -0.359 1.00 56.88 90 HIS A CA 1
ATOM 699 C C . HIS A 1 90 ? -23.788 22.017 -0.869 1.00 56.88 90 HIS A C 1
ATOM 701 O O . HIS A 1 90 ? -23.802 21.565 -2.011 1.00 56.88 90 HIS A O 1
ATOM 707 N N . LEU A 1 91 ? -24.862 21.949 -0.069 1.00 56.03 91 LEU A N 1
ATOM 708 C CA . LEU A 1 91 ? -26.154 21.369 -0.474 1.00 56.03 91 LEU A CA 1
ATOM 709 C C . LEU A 1 91 ? -27.086 22.397 -1.131 1.00 56.03 91 LEU A C 1
ATOM 711 O O . LEU A 1 91 ? -28.179 22.035 -1.565 1.00 56.03 91 LEU A O 1
ATOM 715 N N . ASN A 1 92 ? -26.687 23.677 -1.157 1.00 64.25 92 ASN A N 1
ATOM 716 C CA . ASN A 1 92 ? -27.550 24.818 -1.476 1.00 64.25 92 ASN A CA 1
ATOM 717 C C . ASN A 1 92 ? -28.923 24.707 -0.784 1.00 64.25 92 ASN A C 1
ATOM 719 O O . ASN A 1 92 ? -29.978 24.942 -1.381 1.00 64.25 92 ASN A O 1
ATOM 723 N N . ARG A 1 93 ? -28.894 24.254 0.473 1.00 68.88 93 ARG A N 1
ATOM 724 C CA . ARG A 1 93 ? -30.074 23.920 1.264 1.00 68.88 93 ARG A CA 1
ATOM 725 C C . ARG A 1 93 ? -30.064 24.756 2.519 1.00 68.88 93 ARG A C 1
ATOM 727 O O . ARG A 1 93 ? -29.062 24.821 3.229 1.00 68.88 93 ARG A O 1
ATOM 734 N N . GLU A 1 94 ? -31.213 25.332 2.812 1.00 76.56 94 GLU A N 1
ATOM 735 C CA . GLU A 1 94 ? -31.452 25.970 4.089 1.00 76.56 94 GLU A CA 1
ATOM 736 C C . GLU A 1 94 ? -32.442 25.145 4.890 1.00 76.56 94 GLU A C 1
ATOM 738 O O . GLU A 1 94 ? -33.439 24.650 4.363 1.00 76.56 94 GLU A O 1
ATOM 743 N N . GLU A 1 95 ? -32.168 25.007 6.175 1.00 75.88 95 GLU A N 1
ATOM 744 C CA . GLU A 1 95 ? -33.035 24.308 7.100 1.00 75.88 95 GLU A CA 1
ATOM 745 C C . GLU A 1 95 ? -33.279 25.169 8.324 1.00 75.88 95 GLU A C 1
ATOM 747 O O . GLU A 1 95 ? -32.408 25.895 8.788 1.00 75.88 95 GLU A O 1
ATOM 752 N N . THR A 1 96 ? -34.494 25.120 8.849 1.00 77.25 96 THR A N 1
ATOM 753 C CA . THR A 1 96 ? -34.860 25.875 10.038 1.00 77.25 96 THR A CA 1
ATOM 754 C C . THR A 1 96 ? -35.259 24.918 11.139 1.00 77.25 96 THR A C 1
ATOM 756 O O . THR A 1 96 ? -36.271 24.228 11.025 1.00 77.25 96 THR A O 1
ATOM 759 N N . VAL A 1 97 ? -34.526 24.956 12.244 1.00 70.81 97 VAL A N 1
ATOM 760 C CA . VAL A 1 97 ? -34.865 24.207 13.454 1.00 70.81 97 VAL A CA 1
ATOM 761 C C . VAL A 1 97 ? -35.579 25.109 14.449 1.00 70.81 97 VAL A C 1
ATOM 763 O O . VAL A 1 97 ? -35.276 26.300 14.564 1.00 70.81 97 VAL A O 1
ATOM 766 N N . ARG A 1 98 ? -36.557 24.549 15.167 1.00 73.12 98 ARG A N 1
ATOM 767 C CA . ARG A 1 98 ? -37.311 25.248 16.214 1.00 73.12 98 ARG A CA 1
ATOM 768 C C . ARG A 1 98 ? -37.467 24.365 17.440 1.00 73.12 98 ARG A C 1
ATOM 770 O O . ARG A 1 98 ? -37.919 23.232 17.313 1.00 73.12 98 ARG A O 1
ATOM 777 N N . ALA A 1 99 ? -37.205 24.916 18.622 1.00 68.19 99 ALA A N 1
ATOM 778 C CA . ALA A 1 99 ? -37.439 24.225 19.889 1.00 68.19 99 ALA A CA 1
ATOM 779 C C . ALA A 1 99 ? -38.022 25.132 20.975 1.00 68.19 99 ALA A C 1
ATOM 781 O O . ALA A 1 99 ? -37.722 26.323 21.023 1.00 68.19 99 ALA A O 1
ATOM 782 N N . PRO A 1 100 ? -38.841 24.594 21.892 1.00 68.62 100 PRO A N 1
ATOM 783 C CA . PRO A 1 100 ? -39.389 25.365 23.000 1.00 68.62 100 PRO A CA 1
ATOM 784 C C . PRO A 1 100 ? -38.282 25.791 23.980 1.00 68.62 100 PRO A C 1
ATOM 786 O O . PRO A 1 100 ? -37.625 24.955 24.594 1.00 68.62 100 PRO A O 1
ATOM 789 N N . ALA A 1 101 ? -38.115 27.101 24.185 1.00 60.00 101 ALA A N 1
ATOM 790 C CA . ALA A 1 101 ? -37.123 27.656 25.121 1.00 60.00 101 ALA A CA 1
ATOM 791 C C . ALA A 1 101 ? -37.679 27.900 26.543 1.00 60.00 101 ALA A C 1
ATOM 793 O O . ALA A 1 101 ? -36.925 28.213 27.470 1.00 60.00 101 ALA A O 1
ATOM 794 N N . GLY A 1 102 ? -38.995 27.722 26.723 1.00 59.34 102 GLY A N 1
ATOM 795 C CA . GLY A 1 102 ? -39.736 27.971 27.964 1.00 59.34 102 GLY A CA 1
ATOM 796 C C . GLY A 1 102 ? -40.541 29.278 27.941 1.00 59.34 102 GLY A C 1
ATOM 797 O O . GLY A 1 102 ? -40.255 30.189 27.168 1.00 59.34 102 GLY A O 1
ATOM 798 N N . ALA A 1 103 ? -41.573 29.373 28.790 1.00 58.31 103 ALA A N 1
ATOM 799 C CA . ALA A 1 103 ? -42.466 30.542 28.857 1.00 58.31 103 ALA A CA 1
ATOM 800 C C . ALA A 1 103 ? -41.792 31.801 29.439 1.00 58.31 103 ALA A C 1
ATOM 802 O O . ALA A 1 103 ? -42.176 32.917 29.101 1.00 58.31 103 ALA A O 1
ATOM 803 N N . VAL A 1 104 ? -40.776 31.610 30.286 1.00 60.16 104 VAL A N 1
ATOM 804 C CA . VAL A 1 104 ? -39.873 32.647 30.797 1.00 60.16 104 VAL A CA 1
ATOM 805 C C . VAL A 1 104 ? -38.458 32.174 30.477 1.00 60.16 104 VAL A C 1
ATOM 807 O O . VAL A 1 104 ? -37.989 31.198 31.058 1.00 60.16 104 VAL A O 1
ATOM 810 N N . CYS A 1 105 ? -37.794 32.811 29.514 1.00 56.47 105 CYS A N 1
ATOM 811 C CA . CYS A 1 105 ? -36.444 32.438 29.095 1.00 56.47 105 CYS A CA 1
ATOM 812 C C . CYS A 1 105 ? -35.575 33.682 28.869 1.00 56.47 105 CYS A C 1
ATOM 814 O O . CYS A 1 105 ? -36.069 34.729 28.448 1.00 56.47 105 CYS A O 1
ATOM 816 N N . SER A 1 106 ? -34.282 33.575 29.182 1.00 62.25 106 SER A N 1
ATOM 817 C CA . SER A 1 106 ? -33.293 34.592 28.819 1.00 62.25 106 SER A CA 1
ATOM 818 C C . SER A 1 106 ? -32.906 34.450 27.346 1.00 62.25 106 SER A C 1
ATOM 820 O O . SER A 1 106 ? -32.994 33.354 26.789 1.00 62.25 106 SER A O 1
ATOM 822 N N . SER A 1 107 ? -32.431 35.535 26.726 1.00 60.56 107 SER A N 1
ATOM 823 C CA . SER A 1 107 ? -31.894 35.502 25.357 1.00 60.56 107 SER A CA 1
ATOM 824 C C . SER A 1 107 ? -30.790 34.454 25.210 1.00 60.56 107 SER A C 1
ATOM 826 O O . SER A 1 107 ? -30.864 33.633 24.308 1.00 60.56 107 SER A O 1
ATOM 828 N N . LEU A 1 108 ? -29.866 34.375 26.174 1.00 59.50 108 LEU A N 1
ATOM 829 C CA . LEU A 1 108 ? -28.811 33.356 26.202 1.00 59.50 108 LEU A CA 1
ATOM 830 C C . LEU A 1 108 ? -29.372 31.925 26.215 1.00 59.50 108 LEU A C 1
ATOM 832 O O . LEU A 1 108 ? -28.870 31.047 25.521 1.00 59.50 108 LEU A O 1
ATOM 836 N N . ARG A 1 109 ? -30.430 31.663 26.996 1.00 61.22 109 ARG A N 1
ATOM 837 C CA . ARG A 1 109 ? -31.060 30.336 27.029 1.00 61.22 109 ARG A CA 1
ATOM 838 C C . ARG A 1 109 ? -31.747 30.018 25.702 1.00 61.22 109 ARG A C 1
ATOM 840 O O . ARG A 1 109 ? -31.680 28.874 25.262 1.00 61.22 109 ARG A O 1
ATOM 847 N N . ALA A 1 110 ? -32.396 30.998 25.078 1.00 61.72 110 ALA A N 1
ATOM 848 C CA . ALA A 1 110 ? -32.998 30.833 23.759 1.00 61.72 110 ALA A CA 1
ATOM 849 C C . ALA A 1 110 ? -31.927 30.565 22.684 1.00 61.72 110 ALA A C 1
ATOM 851 O O . ALA A 1 110 ? -32.079 29.622 21.915 1.00 61.72 110 ALA A O 1
ATOM 852 N N . GLU A 1 111 ? -30.813 31.300 22.697 1.00 61.88 111 GLU A N 1
ATOM 853 C CA . GLU A 1 111 ? -29.674 31.104 21.789 1.00 61.88 111 GLU A CA 1
ATOM 854 C C . GLU A 1 111 ? -29.031 29.727 21.954 1.00 61.88 111 GLU A C 1
ATOM 856 O O . GLU A 1 111 ? -28.917 28.985 20.983 1.00 61.88 111 GLU A O 1
ATOM 861 N N . LEU A 1 112 ? -28.689 29.324 23.181 1.00 62.16 112 LEU A N 1
ATOM 862 C CA . LEU A 1 112 ? -28.094 28.008 23.433 1.00 62.16 112 LEU A CA 1
ATOM 863 C C . LEU A 1 112 ? -29.046 26.863 23.066 1.00 62.16 112 LEU A C 1
ATOM 865 O O . LEU A 1 112 ? -28.597 25.823 22.589 1.00 62.16 112 LEU A O 1
ATOM 869 N N . THR A 1 113 ? -30.357 27.054 23.247 1.00 62.81 113 THR A N 1
ATOM 870 C CA . THR A 1 113 ? -31.364 26.075 22.813 1.00 62.81 113 THR A CA 1
ATOM 871 C C . THR A 1 113 ? -31.409 25.993 21.285 1.00 62.81 113 THR A C 1
ATOM 873 O O . THR A 1 113 ? -31.358 24.894 20.749 1.00 62.81 113 THR A O 1
ATOM 876 N N . ALA A 1 114 ? -31.424 27.129 20.578 1.00 66.12 114 ALA A N 1
ATOM 877 C CA . ALA A 1 114 ? -31.380 27.169 19.114 1.00 66.12 114 ALA A CA 1
ATOM 878 C C . ALA A 1 114 ? -30.108 26.509 18.557 1.00 66.12 114 ALA A C 1
ATOM 880 O O . ALA A 1 114 ? -30.186 25.700 17.637 1.00 66.12 114 ALA A O 1
ATOM 881 N N . MET A 1 115 ? -28.947 26.816 19.144 1.00 62.94 115 MET A N 1
ATOM 882 C CA . MET A 1 115 ? -27.663 26.245 18.737 1.00 62.94 115 MET A CA 1
ATOM 883 C C . MET A 1 115 ? -27.600 24.740 18.994 1.00 62.94 115 MET A C 1
ATOM 885 O O . MET A 1 115 ? -27.149 24.003 18.125 1.00 62.94 115 MET A O 1
ATOM 889 N N . ARG A 1 116 ? -28.083 24.260 20.149 1.00 66.75 116 ARG A N 1
ATOM 890 C CA . ARG A 1 116 ? -28.120 22.824 20.458 1.00 66.75 116 ARG A CA 1
ATOM 891 C C . ARG A 1 116 ? -28.940 22.048 19.431 1.00 66.75 116 ARG A C 1
ATOM 893 O O . ARG A 1 116 ? -28.476 21.019 18.959 1.00 66.75 116 ARG A O 1
ATOM 900 N N . GLU A 1 117 ? -30.127 22.537 19.076 1.00 67.75 117 GLU A N 1
ATOM 901 C CA . GLU A 1 117 ? -30.957 21.873 18.065 1.00 67.75 117 GLU A CA 1
ATOM 902 C C . GLU A 1 117 ? -30.356 21.968 16.665 1.00 67.75 117 GLU A C 1
ATOM 904 O O . GLU A 1 117 ? -30.459 21.024 15.891 1.00 67.75 117 GLU A O 1
ATOM 909 N N . ALA A 1 118 ? -29.695 23.080 16.338 1.00 67.12 118 ALA A N 1
ATOM 910 C CA . ALA A 1 118 ? -29.020 23.218 15.057 1.00 67.12 118 ALA A CA 1
ATOM 911 C C . ALA A 1 118 ? -27.859 22.229 14.936 1.00 67.12 118 ALA A C 1
ATOM 913 O O . ALA A 1 118 ? -27.714 21.565 13.915 1.00 67.12 118 ALA A O 1
ATOM 914 N N . PHE A 1 119 ? -27.079 22.068 16.007 1.00 62.38 119 PHE A N 1
ATOM 915 C CA . PHE A 1 119 ? -26.045 21.044 16.072 1.00 62.38 119 PHE A CA 1
ATOM 916 C C . PHE A 1 119 ? -26.626 19.633 16.066 1.00 62.38 119 PHE A C 1
ATOM 918 O O . PHE A 1 119 ? -26.032 18.767 15.442 1.00 62.38 119 PHE A O 1
ATOM 925 N N . ALA A 1 120 ? -27.780 19.392 16.691 1.00 65.25 120 ALA A N 1
ATOM 926 C CA . ALA A 1 120 ? -28.456 18.099 16.627 1.00 65.25 120 ALA A CA 1
ATOM 927 C C . ALA A 1 120 ? -28.974 17.778 15.216 1.00 65.25 120 ALA A C 1
ATOM 929 O O . ALA A 1 120 ? -28.885 16.633 14.800 1.00 65.25 120 ALA A O 1
ATOM 930 N N . ALA A 1 121 ? -29.453 18.768 14.457 1.00 67.75 121 ALA A N 1
ATOM 931 C CA . ALA A 1 121 ? -29.843 18.588 13.057 1.00 67.75 121 ALA A CA 1
ATOM 932 C C . ALA A 1 121 ? -28.633 18.347 12.142 1.00 67.75 121 ALA A C 1
ATOM 934 O O . ALA A 1 121 ? -28.694 17.493 11.266 1.00 67.75 121 ALA A O 1
ATOM 935 N N . VAL A 1 122 ? -27.507 19.029 12.388 1.00 63.81 122 VAL A N 1
ATOM 936 C CA . VAL A 1 122 ? -26.230 18.741 11.707 1.00 63.81 122 VAL A CA 1
ATOM 937 C C . VAL A 1 122 ? -25.684 17.360 12.098 1.00 63.81 122 VAL A C 1
ATOM 939 O O . VAL A 1 122 ? -25.125 16.666 11.261 1.00 63.81 122 VAL A O 1
ATOM 942 N N . ALA A 1 123 ? -25.851 16.937 13.351 1.00 56.91 123 ALA A N 1
ATOM 943 C CA . ALA A 1 123 ? -25.413 15.627 13.839 1.00 56.91 123 ALA A CA 1
ATOM 944 C C . ALA A 1 123 ? -26.386 14.483 13.496 1.00 56.91 123 ALA A C 1
ATOM 946 O O . ALA A 1 123 ? -26.012 13.323 13.606 1.00 56.91 123 ALA A O 1
ATOM 947 N N . GLY A 1 124 ? -27.628 14.809 13.126 1.00 52.31 124 GLY A N 1
ATOM 948 C CA . GLY A 1 124 ? -28.677 13.878 12.703 1.00 52.31 124 GLY A CA 1
ATOM 949 C C . GLY A 1 124 ? -28.728 13.654 11.191 1.00 52.31 124 GLY A C 1
ATOM 950 O O . GLY A 1 124 ? -29.666 13.020 10.710 1.00 52.31 124 GLY A O 1
ATOM 951 N N . LEU A 1 125 ? -27.750 14.185 10.450 1.00 52.22 125 LEU A N 1
ATOM 952 C CA . LEU A 1 125 ? -27.455 13.761 9.083 1.00 52.22 125 LEU A CA 1
ATOM 953 C C . LEU A 1 125 ? -27.076 12.268 9.109 1.00 52.22 125 LEU A C 1
ATOM 955 O O . LEU A 1 125 ? -26.417 11.820 10.046 1.00 52.22 125 LEU A O 1
ATOM 959 N N . GLU A 1 126 ? -27.536 11.482 8.132 1.00 45.16 126 GLU A N 1
ATOM 960 C CA . GLU A 1 126 ? -27.293 10.030 8.103 1.00 45.16 126 GLU A CA 1
ATOM 961 C C . GLU A 1 126 ? -25.779 9.704 8.096 1.00 45.16 126 GLU A C 1
ATOM 963 O O . GLU A 1 126 ? -24.973 10.465 7.550 1.00 45.16 126 GLU A O 1
ATOM 968 N N . ASP A 1 127 ? -25.385 8.571 8.704 1.00 39.25 127 ASP A N 1
ATOM 969 C CA . ASP A 1 127 ? -23.998 8.075 8.730 1.00 39.25 127 ASP A CA 1
ATOM 970 C C . ASP A 1 127 ? -23.413 8.052 7.304 1.00 39.25 127 ASP A C 1
ATOM 972 O O . ASP A 1 127 ? -23.817 7.251 6.458 1.00 39.25 127 ASP A O 1
ATOM 976 N N . GLY A 1 128 ? -22.467 8.957 7.027 1.00 41.88 128 GLY A N 1
ATOM 977 C CA . GLY A 1 128 ? -21.875 9.125 5.694 1.00 41.88 128 GLY A CA 1
ATOM 978 C C . GLY A 1 128 ? -21.490 10.557 5.314 1.00 41.88 128 GLY A C 1
ATOM 979 O O . GLY A 1 128 ? -20.726 10.732 4.367 1.00 41.88 128 GLY A O 1
ATOM 980 N N . GLU A 1 129 ? -21.935 11.578 6.056 1.00 44.47 129 GLU A N 1
ATOM 981 C CA . GLU A 1 129 ? -21.604 12.977 5.723 1.00 44.47 129 GLU A CA 1
ATOM 982 C C . GLU A 1 129 ? -20.393 13.565 6.507 1.00 44.47 129 GLU A C 1
ATOM 984 O O . GLU A 1 129 ? -19.856 14.584 6.078 1.00 44.47 129 GLU A O 1
ATOM 989 N N . LEU A 1 130 ? -19.848 12.901 7.555 1.00 49.16 130 LEU A N 1
ATOM 990 C CA . LEU A 1 130 ? -18.544 13.225 8.207 1.00 49.16 130 LEU A CA 1
ATOM 991 C C . LEU A 1 130 ? -17.868 12.017 8.887 1.00 49.16 130 LEU A C 1
ATOM 993 O O . LEU A 1 130 ? -17.981 11.762 10.082 1.00 49.16 130 LEU A O 1
ATOM 997 N N . ALA A 1 131 ? -17.104 11.269 8.122 1.00 52.56 131 ALA A N 1
ATOM 998 C CA . ALA A 1 131 ? -17.118 9.838 8.285 1.00 52.56 131 ALA A CA 1
ATOM 999 C C . ALA A 1 131 ? -15.643 9.289 8.464 1.00 52.56 131 ALA A C 1
ATOM 1001 O O . ALA A 1 131 ? -14.741 9.880 7.903 1.00 52.56 131 ALA A O 1
ATOM 1002 N N . SER A 1 132 ? -15.273 8.263 9.270 1.00 62.44 132 SER A N 1
ATOM 1003 C CA . SER A 1 132 ? -13.908 7.631 9.390 1.00 62.44 132 SER A CA 1
ATOM 1004 C C . SER A 1 132 ? -13.480 6.564 8.352 1.00 62.44 132 SER A C 1
ATOM 1006 O O . SER A 1 132 ? -14.115 5.544 8.244 1.00 62.44 132 SER A O 1
ATOM 1008 N N . THR A 1 133 ? -12.405 6.695 7.567 1.00 72.44 133 THR A N 1
ATOM 1009 C CA . THR A 1 133 ? -12.179 5.750 6.449 1.00 72.44 133 THR A CA 1
ATOM 1010 C C . THR A 1 133 ? -11.255 4.578 6.656 1.00 72.44 133 THR A C 1
ATOM 1012 O O . THR A 1 133 ? -10.078 4.766 6.951 1.00 72.44 133 THR A O 1
ATOM 1015 N N . LYS A 1 134 ? -11.743 3.386 6.295 1.00 86.00 134 LYS A N 1
ATOM 1016 C CA . LYS A 1 134 ? -10.937 2.178 6.108 1.00 86.00 134 LYS A CA 1
ATOM 1017 C C . LYS A 1 134 ? -9.757 2.436 5.174 1.00 86.00 134 LYS A C 1
ATOM 1019 O O . LYS A 1 134 ? -9.922 2.839 4.022 1.00 86.00 134 LYS A O 1
ATOM 1024 N N . SER A 1 135 ? -8.563 2.170 5.683 1.00 86.19 135 SER A N 1
ATOM 1025 C CA . SER A 1 135 ? -7.309 2.238 4.948 1.00 86.19 135 SER A CA 1
ATOM 1026 C C . SER A 1 135 ? -6.664 0.853 4.919 1.00 86.19 135 SER A C 1
ATOM 1028 O O . SER A 1 135 ? -6.555 0.219 5.970 1.00 86.19 135 SER A O 1
ATOM 1030 N N . PRO A 1 136 ? -6.170 0.374 3.764 1.00 92.44 136 PRO A N 1
ATOM 1031 C CA . PRO A 1 136 ? -5.436 -0.889 3.707 1.00 92.44 136 PRO A CA 1
ATOM 1032 C C . PRO A 1 136 ? -4.197 -0.899 4.610 1.00 92.44 136 PRO A C 1
ATOM 1034 O O . PRO A 1 136 ? -3.810 -1.948 5.128 1.00 92.44 136 PRO A O 1
ATOM 1037 N N . VAL A 1 137 ? -3.575 0.272 4.777 1.00 90.44 137 VAL A N 1
ATOM 1038 C CA . VAL A 1 137 ? -2.335 0.477 5.527 1.00 90.44 137 VAL A CA 1
ATOM 1039 C C . VAL A 1 137 ? -2.389 1.820 6.254 1.00 90.44 137 VAL A C 1
ATOM 1041 O O . VAL A 1 137 ? -2.835 2.820 5.690 1.00 90.44 137 VAL A O 1
ATOM 1044 N N . MET A 1 138 ? -1.905 1.872 7.493 1.00 82.94 138 MET A N 1
ATOM 1045 C CA . MET A 1 138 ? -1.671 3.136 8.198 1.00 82.94 138 MET A CA 1
ATOM 1046 C C . MET A 1 138 ? -0.271 3.704 7.928 1.00 82.94 138 MET A C 1
ATOM 1048 O O . MET A 1 138 ? 0.686 2.978 7.661 1.00 82.94 138 MET A O 1
ATOM 1052 N N . SER A 1 139 ? -0.123 5.022 8.088 1.00 74.88 139 SER A N 1
ATOM 1053 C CA . SER A 1 139 ? 1.193 5.682 8.046 1.00 74.88 139 SER A CA 1
ATOM 1054 C C . SER A 1 139 ? 2.121 5.206 9.180 1.00 74.88 139 SER A C 1
ATOM 1056 O O . SER A 1 139 ? 3.326 5.098 8.990 1.00 74.88 139 SER A O 1
ATOM 1058 N N . GLY A 1 140 ? 1.557 4.865 10.348 1.00 72.62 140 GLY A N 1
ATOM 1059 C CA . GLY A 1 140 ? 2.256 4.232 11.476 1.00 72.62 140 GLY A CA 1
ATOM 1060 C C . GLY A 1 140 ? 2.731 5.182 12.572 1.00 72.62 140 GLY A C 1
ATOM 1061 O O . GLY A 1 140 ? 2.611 4.858 13.748 1.00 72.62 140 GLY A O 1
ATOM 1062 N N . GLY A 1 141 ? 3.200 6.382 12.220 1.00 65.50 141 GLY A N 1
ATOM 1063 C CA . GLY A 1 141 ? 3.712 7.336 13.215 1.00 65.50 141 GLY A CA 1
ATOM 1064 C C . GLY A 1 141 ? 2.643 7.933 14.141 1.00 65.50 141 GLY A C 1
ATOM 1065 O O . GLY A 1 141 ? 2.959 8.373 15.243 1.00 65.50 141 GLY A O 1
ATOM 1066 N N . LEU A 1 142 ? 1.382 7.961 13.700 1.00 65.56 142 LEU A N 1
ATOM 1067 C CA . LEU A 1 142 ? 0.251 8.492 14.457 1.00 65.56 142 LEU A CA 1
ATOM 1068 C C . LEU A 1 142 ? -0.949 7.564 14.284 1.00 65.56 142 LEU A C 1
ATOM 1070 O O . LEU A 1 142 ? -1.480 7.436 13.182 1.00 65.56 142 LEU A O 1
ATOM 1074 N N . TYR A 1 143 ? -1.370 6.930 15.371 1.00 81.25 143 TYR A N 1
ATOM 1075 C CA . TYR A 1 143 ? -2.584 6.124 15.441 1.00 81.25 143 TYR A CA 1
ATOM 1076 C C . TYR A 1 143 ? -3.037 6.013 16.900 1.00 81.25 143 TYR A C 1
ATOM 1078 O O . TYR A 1 143 ? -2.285 6.334 17.823 1.00 81.25 143 TYR A O 1
ATOM 1086 N N . ALA A 1 144 ? -4.269 5.558 17.110 1.00 77.31 144 ALA A N 1
ATOM 1087 C CA . ALA A 1 144 ? -4.786 5.200 18.423 1.00 77.31 144 ALA A CA 1
ATOM 1088 C C . ALA A 1 144 ? -5.270 3.750 18.377 1.00 77.31 144 ALA A C 1
ATOM 1090 O O . ALA A 1 144 ? -5.937 3.344 17.430 1.00 77.31 144 ALA A O 1
ATOM 1091 N N . ILE A 1 145 ? -4.923 2.971 19.397 1.00 85.25 145 ILE A N 1
ATOM 1092 C CA . ILE A 1 145 ? -5.338 1.576 19.543 1.00 85.25 145 ILE A CA 1
ATOM 1093 C C . ILE A 1 145 ? -5.649 1.304 21.014 1.00 85.25 145 ILE A C 1
ATOM 1095 O O . ILE A 1 145 ? -5.006 1.866 21.906 1.00 85.25 145 ILE A O 1
ATOM 1099 N N . SER A 1 146 ? -6.620 0.430 21.287 1.00 91.06 146 SER A N 1
ATOM 1100 C CA . SER A 1 146 ? -6.811 -0.085 22.644 1.00 91.06 146 SER A CA 1
ATOM 1101 C C . SER A 1 146 ? -5.533 -0.781 23.108 1.00 91.06 146 SER A C 1
ATOM 1103 O O . SER A 1 146 ? -4.992 -1.636 22.408 1.00 91.06 146 SER A O 1
ATOM 1105 N N . ARG A 1 147 ? -5.063 -0.447 24.314 1.00 86.94 147 ARG A N 1
ATOM 1106 C CA . ARG A 1 147 ? -3.878 -1.080 24.906 1.00 86.94 147 ARG A CA 1
ATOM 1107 C C . ARG A 1 147 ? -4.039 -2.597 25.001 1.00 86.94 147 ARG A C 1
ATOM 1109 O O . ARG A 1 147 ? -3.095 -3.324 24.724 1.00 86.94 147 ARG A O 1
ATOM 1116 N N . GLU A 1 148 ? -5.216 -3.061 25.408 1.00 90.88 148 GLU A N 1
ATOM 1117 C CA . GLU A 1 148 ? -5.510 -4.492 25.514 1.00 90.88 148 GLU A CA 1
ATOM 1118 C C . GLU A 1 148 ? -5.470 -5.160 24.139 1.00 90.88 148 GLU A C 1
ATOM 1120 O O . GLU A 1 148 ? -4.796 -6.172 23.972 1.00 90.88 148 GLU A O 1
ATOM 1125 N N . TYR A 1 149 ? -6.094 -4.538 23.134 1.00 92.12 149 TYR A N 1
ATOM 1126 C CA . TYR A 1 149 ? -6.099 -5.065 21.771 1.00 92.12 149 TYR A CA 1
ATOM 1127 C C . TYR A 1 149 ? -4.697 -5.082 21.143 1.00 92.12 149 TYR A C 1
ATOM 1129 O O . TYR A 1 149 ? -4.327 -6.053 20.494 1.00 92.12 149 TYR A O 1
ATOM 1137 N N . PHE A 1 150 ? -3.871 -4.064 21.400 1.00 92.06 150 PHE A N 1
ATOM 1138 C CA . PHE A 1 150 ? -2.478 -4.024 20.944 1.00 92.06 150 PHE A CA 1
ATOM 1139 C C . PHE A 1 150 ? -1.655 -5.208 21.471 1.00 92.06 150 PHE A C 1
ATOM 1141 O O . PHE A 1 150 ? -0.902 -5.830 20.719 1.00 92.06 150 PHE A O 1
ATOM 1148 N N . TRP A 1 151 ? -1.812 -5.551 22.752 1.00 94.81 151 TRP A N 1
ATOM 1149 C CA . TRP A 1 151 ? -1.120 -6.700 23.341 1.00 94.81 151 TRP A CA 1
ATOM 1150 C C . TRP A 1 151 ? -1.749 -8.036 22.953 1.00 94.81 151 TRP A C 1
ATOM 1152 O O . TRP A 1 151 ? -1.013 -9.003 22.775 1.00 94.81 151 TRP A O 1
ATOM 1162 N N . HIS A 1 152 ? -3.066 -8.088 22.745 1.00 93.06 152 HIS A N 1
ATOM 1163 C CA . HIS A 1 152 ? -3.744 -9.251 22.172 1.00 93.06 152 HIS A CA 1
ATOM 1164 C C . HIS A 1 152 ? -3.230 -9.568 20.760 1.00 93.06 152 HIS A C 1
ATOM 1166 O O . HIS A 1 152 ? -2.933 -10.719 20.458 1.00 93.06 152 HIS A O 1
ATOM 1172 N N . LEU A 1 153 ? -3.015 -8.540 19.932 1.00 96.19 153 LEU A N 1
ATOM 1173 C CA . LEU A 1 153 ? -2.354 -8.674 18.634 1.00 96.19 153 LEU A CA 1
ATOM 1174 C C . LEU A 1 153 ? -0.852 -8.976 18.750 1.00 96.19 153 LEU A C 1
ATOM 1176 O O . LEU A 1 153 ? -0.199 -9.120 17.726 1.00 96.19 153 LEU A O 1
ATOM 1180 N N . GLY A 1 154 ? -0.276 -9.087 19.950 1.00 93.81 154 GLY A N 1
ATOM 1181 C CA . GLY A 1 154 ? 1.114 -9.489 20.172 1.00 93.81 154 GLY A CA 1
ATOM 1182 C C . GLY A 1 154 ? 2.150 -8.367 20.076 1.00 93.81 154 GLY A C 1
ATOM 1183 O O . GLY A 1 154 ? 3.324 -8.671 19.841 1.00 93.81 154 GLY A O 1
ATOM 1184 N N . GLY A 1 155 ? 1.739 -7.099 20.230 1.00 93.75 155 GLY A N 1
ATOM 1185 C CA . GLY A 1 155 ? 2.613 -5.917 20.189 1.00 93.75 155 GLY A CA 1
ATOM 1186 C C . GLY A 1 155 ? 3.407 -5.795 18.885 1.00 93.75 155 GLY A C 1
ATOM 1187 O O . GLY A 1 155 ? 3.137 -6.508 17.923 1.00 93.75 155 GLY A O 1
ATOM 1188 N N . TYR A 1 156 ? 4.412 -4.923 18.815 1.00 94.31 156 TYR A N 1
ATOM 1189 C CA . TYR A 1 156 ? 5.311 -4.917 17.652 1.00 94.31 156 TYR A CA 1
ATOM 1190 C C . TYR A 1 156 ? 6.183 -6.178 17.596 1.00 94.31 156 TYR A C 1
ATOM 1192 O O . TYR A 1 156 ? 6.478 -6.793 18.622 1.00 94.31 156 TYR A O 1
ATOM 1200 N N . ASP A 1 157 ? 6.596 -6.563 16.387 1.00 95.06 157 ASP A N 1
ATOM 1201 C CA . ASP A 1 157 ? 7.615 -7.593 16.203 1.00 95.06 157 ASP A CA 1
ATOM 1202 C C . ASP A 1 157 ? 8.952 -7.100 16.770 1.00 95.06 157 ASP A C 1
ATOM 1204 O O . ASP A 1 157 ? 9.601 -6.222 16.206 1.00 95.06 157 ASP A O 1
ATOM 1208 N N . THR A 1 158 ? 9.372 -7.677 17.893 1.00 92.50 158 THR A N 1
ATOM 1209 C CA . THR A 1 158 ? 10.621 -7.316 18.576 1.00 92.50 158 THR A CA 1
ATOM 1210 C C . THR A 1 158 ? 11.874 -7.718 17.799 1.00 92.50 158 THR A C 1
ATOM 1212 O O . THR A 1 158 ? 12.971 -7.356 18.210 1.00 92.50 158 THR A O 1
ATOM 1215 N N . GLY A 1 159 ? 11.734 -8.489 16.714 1.00 90.06 159 GLY A N 1
ATOM 1216 C CA . GLY A 1 159 ? 12.822 -8.781 15.783 1.00 90.06 159 GLY A CA 1
ATOM 1217 C C . GLY A 1 159 ? 13.008 -7.729 14.686 1.00 90.06 159 GLY A C 1
ATOM 1218 O O . GLY A 1 159 ? 13.933 -7.870 13.891 1.00 90.06 159 GLY A O 1
ATOM 1219 N N . MET A 1 160 ? 12.150 -6.703 14.613 1.00 89.06 160 MET A N 1
ATOM 1220 C CA . MET A 1 160 ? 12.372 -5.553 13.734 1.00 89.06 160 MET A CA 1
ATOM 1221 C C . MET A 1 160 ? 13.389 -4.592 14.337 1.00 89.06 160 MET A C 1
ATOM 1223 O O . MET A 1 160 ? 13.352 -4.310 15.535 1.00 89.06 160 MET A O 1
ATOM 1227 N N . ASP A 1 161 ? 14.263 -4.057 13.487 1.00 81.44 161 ASP A N 1
ATOM 1228 C CA . ASP A 1 161 ? 15.327 -3.153 13.909 1.00 81.44 161 ASP A CA 1
ATOM 1229 C C . ASP A 1 161 ? 15.095 -1.716 13.431 1.00 81.44 161 ASP A C 1
ATOM 1231 O O . ASP A 1 161 ? 14.682 -1.471 12.297 1.00 81.44 161 ASP A O 1
ATOM 1235 N N . VAL A 1 162 ? 15.396 -0.779 14.328 1.00 75.88 162 VAL A N 1
ATOM 1236 C CA . VAL A 1 162 ? 15.315 0.687 14.249 1.00 75.88 162 VAL A CA 1
ATOM 1237 C C . VAL A 1 162 ? 14.097 1.299 13.545 1.00 75.88 162 VAL A C 1
ATOM 1239 O O . VAL A 1 162 ? 13.328 2.011 14.189 1.00 75.88 162 VAL A O 1
ATOM 1242 N N . TYR A 1 163 ? 13.984 1.160 12.224 1.00 70.69 163 TYR A N 1
ATOM 1243 C CA . TYR A 1 163 ? 13.048 1.932 11.416 1.00 70.69 163 TYR A CA 1
ATOM 1244 C C . TYR A 1 163 ? 12.557 1.191 10.173 1.00 70.69 163 TYR A C 1
ATOM 1246 O O . TYR A 1 163 ? 13.352 0.711 9.359 1.00 70.69 163 TYR A O 1
ATOM 1254 N N . GLY A 1 164 ? 11.238 1.245 9.975 1.00 77.75 164 GLY A N 1
ATOM 1255 C CA . GLY A 1 164 ? 10.576 0.968 8.714 1.00 77.75 164 GLY A CA 1
ATOM 1256 C C . GLY A 1 164 ? 9.939 -0.414 8.657 1.00 77.75 164 GLY A C 1
ATOM 1257 O O . GLY A 1 164 ? 10.544 -1.416 9.035 1.00 77.75 164 GLY A O 1
ATOM 1258 N N . GLY A 1 165 ? 8.723 -0.456 8.114 1.00 84.06 165 GLY A N 1
ATOM 1259 C CA . GLY A 1 165 ? 7.939 -1.674 7.919 1.00 84.06 165 GLY A CA 1
ATOM 1260 C C . GLY A 1 165 ? 6.962 -1.976 9.058 1.00 84.06 165 GLY A C 1
ATOM 1261 O O . GLY A 1 165 ? 5.959 -2.643 8.819 1.00 84.06 165 GLY A O 1
ATOM 1262 N N . GLU A 1 166 ? 7.161 -1.435 10.261 1.00 88.88 166 GLU A N 1
ATOM 1263 C CA . GLU A 1 166 ? 6.299 -1.695 11.422 1.00 88.88 166 GLU A CA 1
ATOM 1264 C C . GLU A 1 166 ? 4.840 -1.280 11.181 1.00 88.88 166 GLU A C 1
ATOM 1266 O O . GLU A 1 166 ? 3.900 -1.918 11.658 1.00 88.88 166 GLU A O 1
ATOM 1271 N N . ASN A 1 167 ? 4.643 -0.233 10.379 1.00 86.25 167 ASN A N 1
ATOM 1272 C CA . ASN A 1 167 ? 3.333 0.262 9.987 1.00 86.25 167 ASN A CA 1
ATOM 1273 C C . ASN A 1 167 ? 2.604 -0.706 9.042 1.00 86.25 167 ASN A C 1
ATOM 1275 O O . ASN A 1 167 ? 1.398 -0.912 9.185 1.00 86.25 167 ASN A O 1
ATOM 1279 N N . LEU A 1 168 ? 3.329 -1.323 8.103 1.00 94.62 168 LEU A N 1
ATOM 1280 C CA . LEU A 1 168 ? 2.799 -2.340 7.194 1.00 94.62 168 LEU A CA 1
ATOM 1281 C C . LEU A 1 168 ? 2.490 -3.630 7.946 1.00 94.62 168 LEU A C 1
ATOM 1283 O O . LEU A 1 168 ? 1.404 -4.177 7.787 1.00 94.62 168 LEU A O 1
ATOM 1287 N N . GLU A 1 169 ? 3.416 -4.077 8.793 1.00 97.62 169 GLU A N 1
ATOM 1288 C CA . GLU A 1 169 ? 3.276 -5.290 9.598 1.00 97.62 16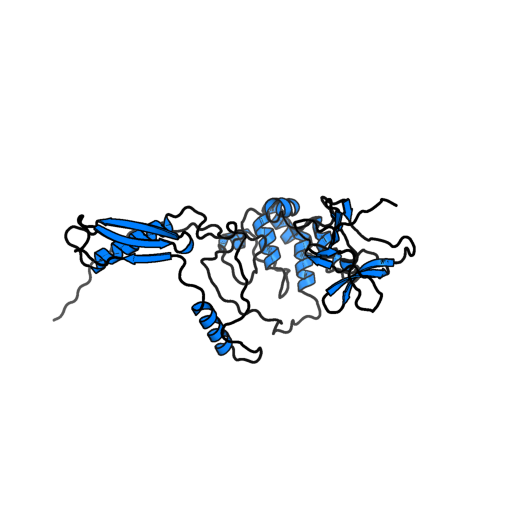9 GLU A CA 1
ATOM 1289 C C . GLU A 1 169 ? 2.016 -5.244 10.457 1.00 97.62 169 GLU A C 1
ATOM 1291 O O . GLU A 1 169 ? 1.159 -6.125 10.352 1.00 97.62 169 GLU A O 1
ATOM 1296 N N . LEU A 1 170 ? 1.856 -4.172 11.239 1.00 96.19 170 LEU A N 1
ATOM 1297 C CA . LEU A 1 170 ? 0.706 -4.037 12.119 1.00 96.19 170 LEU A CA 1
ATOM 1298 C C . LEU A 1 170 ? -0.587 -3.848 11.317 1.00 96.19 170 LEU A C 1
ATOM 1300 O O . LEU A 1 170 ? -1.622 -4.373 11.723 1.00 96.19 170 LEU A O 1
ATOM 1304 N N . SER A 1 171 ? -0.546 -3.180 10.157 1.00 97.12 171 SER A N 1
ATOM 1305 C CA . SER A 1 171 ? -1.718 -3.062 9.276 1.00 97.12 171 SER A CA 1
ATOM 1306 C C . SER A 1 171 ? -2.162 -4.417 8.724 1.00 97.12 171 SER A C 1
ATOM 1308 O O . SER A 1 171 ? -3.336 -4.769 8.827 1.00 97.12 171 SER A O 1
ATOM 1310 N N . PHE A 1 172 ? -1.232 -5.197 8.164 1.00 98.31 172 PHE A N 1
ATOM 1311 C CA . PHE A 1 172 ? -1.514 -6.517 7.602 1.00 98.31 172 PHE A CA 1
ATOM 1312 C C . PHE A 1 172 ? -2.025 -7.477 8.665 1.00 98.31 172 PHE A C 1
ATOM 1314 O O . PHE A 1 172 ? -3.014 -8.166 8.420 1.00 98.31 172 PHE A O 1
ATOM 1321 N N . ARG A 1 173 ? -1.391 -7.487 9.841 1.00 98.25 173 ARG A N 1
ATOM 1322 C CA . ARG A 1 173 ? -1.830 -8.287 10.982 1.00 98.25 173 ARG A CA 1
ATOM 1323 C C . ARG A 1 173 ? -3.218 -7.878 11.453 1.00 98.25 173 ARG A C 1
ATOM 1325 O O . ARG A 1 173 ? -4.076 -8.738 11.583 1.00 98.25 173 ARG A O 1
ATOM 1332 N N . THR A 1 174 ? -3.460 -6.586 11.668 1.00 98.06 174 THR A N 1
ATOM 1333 C CA . THR A 1 174 ? -4.763 -6.094 12.145 1.00 98.06 174 THR A CA 1
ATOM 1334 C C . THR A 1 174 ? -5.877 -6.547 11.209 1.00 98.06 174 THR A C 1
ATOM 1336 O O . THR A 1 174 ? -6.823 -7.180 11.663 1.00 98.06 174 THR A O 1
ATOM 1339 N N . TRP A 1 175 ? -5.731 -6.319 9.901 1.00 98.38 175 TRP A N 1
ATOM 1340 C CA . TRP A 1 175 ? -6.731 -6.732 8.918 1.00 98.38 175 TRP A CA 1
ATOM 1341 C C . TRP A 1 175 ? -6.907 -8.249 8.828 1.00 98.38 175 TRP A C 1
ATOM 1343 O O . TRP A 1 175 ? -8.032 -8.742 8.853 1.00 98.38 175 TRP A O 1
ATOM 1353 N N . GLN A 1 176 ? -5.811 -9.003 8.714 1.00 98.69 176 GLN A N 1
ATOM 1354 C CA . GLN A 1 176 ? -5.891 -10.457 8.562 1.00 98.69 176 GLN A CA 1
ATOM 1355 C C . GLN A 1 176 ? -6.434 -11.133 9.826 1.00 98.69 176 GLN A C 1
ATOM 1357 O O . GLN A 1 176 ? -7.087 -12.162 9.717 1.00 98.69 176 GLN A O 1
ATOM 1362 N N . CYS A 1 177 ? -6.214 -10.567 11.011 1.00 98.31 177 CYS A N 1
ATOM 1363 C CA . CYS A 1 177 ? -6.640 -11.143 12.288 1.00 98.31 177 CYS A CA 1
ATOM 1364 C C . CYS A 1 177 ? -7.966 -10.546 12.811 1.00 98.31 177 CYS A C 1
ATOM 1366 O O . CYS A 1 177 ? -8.224 -10.570 14.012 1.00 98.31 177 CYS A O 1
ATOM 1368 N N . GLY A 1 178 ? -8.806 -9.995 11.923 1.00 95.62 178 GLY A N 1
ATOM 1369 C CA . GLY A 1 178 ? -10.192 -9.609 12.229 1.00 95.62 178 GLY A CA 1
ATOM 1370 C C . GLY A 1 178 ? -10.408 -8.178 12.735 1.00 95.62 178 GLY A C 1
ATOM 1371 O O . GLY A 1 178 ? -11.531 -7.822 13.087 1.00 95.62 178 GLY A O 1
ATOM 1372 N N . GLY A 1 179 ? -9.364 -7.352 12.776 1.00 94.19 179 GLY A N 1
ATOM 1373 C CA . GLY A 1 179 ? -9.456 -5.920 13.051 1.00 94.19 179 GLY A CA 1
ATOM 1374 C C . GLY A 1 179 ? -9.654 -5.072 11.794 1.00 94.19 179 GLY A C 1
ATOM 1375 O O . GLY A 1 179 ? -9.719 -5.570 10.670 1.00 94.19 179 GLY A O 1
ATOM 1376 N N . VAL A 1 180 ? -9.707 -3.755 11.994 1.00 92.94 180 VAL A N 1
ATOM 1377 C CA . VAL A 1 180 ? -9.805 -2.751 10.926 1.00 92.94 180 VAL A CA 1
ATOM 1378 C C . VAL A 1 180 ? -8.802 -1.625 11.163 1.00 92.94 180 VAL A C 1
ATOM 1380 O O . VAL A 1 180 ? -8.433 -1.333 12.300 1.00 92.94 180 VAL A O 1
ATOM 1383 N N . VAL A 1 181 ? -8.352 -0.992 10.081 1.00 90.94 181 VAL A N 1
ATOM 1384 C CA . VAL A 1 181 ? -7.492 0.197 10.131 1.00 90.94 181 VAL A CA 1
ATOM 1385 C C . VAL A 1 181 ? -8.249 1.359 9.509 1.00 90.94 181 VAL A C 1
ATOM 1387 O O . VAL A 1 181 ? -8.642 1.279 8.346 1.00 90.94 181 VAL A O 1
ATOM 1390 N N . GLU A 1 182 ? -8.430 2.443 10.262 1.00 83.94 182 GLU A N 1
ATOM 1391 C CA . GLU A 1 182 ? -9.262 3.586 9.873 1.00 83.94 182 GLU A CA 1
ATOM 1392 C C . GLU A 1 182 ? -8.519 4.920 9.998 1.00 83.94 182 GLU A C 1
ATOM 1394 O O . GLU A 1 182 ? -7.605 5.095 10.803 1.00 83.94 182 GLU A O 1
ATOM 1399 N N . THR A 1 183 ? -8.918 5.886 9.176 1.00 72.62 183 THR A N 1
ATOM 1400 C CA . THR A 1 183 ? -8.429 7.265 9.175 1.00 72.62 183 THR A CA 1
ATOM 1401 C C . THR A 1 183 ? -9.596 8.195 9.465 1.00 72.62 183 THR A C 1
ATOM 1403 O O . THR A 1 183 ? -10.492 8.325 8.641 1.00 72.62 183 THR A O 1
ATOM 1406 N N . LEU A 1 184 ? -9.572 8.874 10.610 1.00 70.94 184 LEU A N 1
ATOM 1407 C CA . LEU A 1 184 ? -10.631 9.774 11.082 1.00 70.94 184 LEU A CA 1
ATOM 1408 C C . LEU A 1 184 ? -10.393 11.224 10.618 1.00 70.94 184 LEU A C 1
ATOM 1410 O O . LEU A 1 184 ? -9.542 11.895 11.198 1.00 70.94 184 LEU A O 1
ATOM 1414 N N . PRO A 1 185 ? -11.150 11.780 9.654 1.00 64.12 185 PRO A N 1
ATOM 1415 C CA . PRO A 1 185 ? -10.872 13.121 9.111 1.00 64.12 185 PRO A CA 1
ATOM 1416 C C . PRO A 1 185 ? -11.209 14.263 10.076 1.00 64.12 185 PRO A C 1
ATOM 1418 O O . PRO A 1 185 ? -10.689 15.376 9.939 1.00 64.12 185 PRO A O 1
ATOM 1421 N N . CYS A 1 186 ? -12.038 13.973 11.082 1.00 58.25 186 CYS A N 1
ATOM 1422 C CA . CYS A 1 186 ? -12.311 14.855 12.215 1.00 58.25 186 CYS A CA 1
ATOM 1423 C C . CYS A 1 186 ? -11.119 14.948 13.186 1.00 58.25 186 CYS A C 1
ATOM 1425 O O . CYS A 1 186 ? -10.982 15.947 13.889 1.00 58.25 186 CYS A O 1
ATOM 1427 N N . SER A 1 187 ? -10.232 13.945 13.212 1.00 54.19 187 SER A N 1
ATOM 1428 C CA . SER A 1 187 ? -9.020 13.938 14.036 1.00 54.19 187 SER A CA 1
ATOM 1429 C C . SER A 1 187 ? -7.832 14.434 13.215 1.00 54.19 187 SER A C 1
ATOM 1431 O O . SER A 1 187 ? -7.286 13.723 12.372 1.00 54.19 187 SER A O 1
ATOM 1433 N N . ARG A 1 188 ? -7.435 15.690 13.435 1.00 59.25 188 ARG A N 1
ATOM 1434 C CA . ARG A 1 188 ? -6.376 16.343 12.656 1.00 59.25 188 ARG A CA 1
ATOM 1435 C C . ARG A 1 188 ? -5.132 16.551 13.505 1.00 59.25 188 ARG A C 1
ATOM 1437 O O . ARG A 1 188 ? -5.158 17.302 14.476 1.00 59.25 188 ARG A O 1
ATOM 1444 N N . VAL A 1 189 ? -4.025 15.938 13.092 1.00 46.78 189 VAL A N 1
ATOM 1445 C CA . VAL A 1 189 ? -2.701 16.136 13.693 1.00 46.78 189 VAL A CA 1
ATOM 1446 C C . VAL A 1 189 ? -1.708 16.506 12.595 1.00 46.78 189 VAL A C 1
ATOM 1448 O O . VAL A 1 189 ? -1.569 15.789 11.607 1.00 46.78 189 VAL A O 1
ATOM 1451 N N . GLY A 1 190 ? -1.025 17.641 12.751 1.00 50.53 190 GLY A N 1
ATOM 1452 C CA . GLY A 1 190 ? 0.006 18.075 11.810 1.00 50.53 190 GLY A CA 1
ATOM 1453 C C . GLY A 1 190 ? 1.325 17.334 12.039 1.00 50.53 190 GLY A C 1
ATOM 1454 O O . GLY A 1 190 ? 1.848 17.341 13.152 1.00 50.53 190 GLY A O 1
ATOM 1455 N N . HIS A 1 191 ? 1.887 16.743 10.984 1.00 56.81 191 HIS A N 1
ATOM 1456 C CA . HIS A 1 191 ? 3.218 16.130 10.981 1.00 56.81 191 HIS A CA 1
ATOM 1457 C C . HIS A 1 191 ? 4.122 16.847 9.969 1.00 56.81 191 HIS A C 1
ATOM 1459 O O . HIS A 1 191 ? 3.726 17.074 8.827 1.00 56.81 191 HIS A O 1
ATOM 1465 N N . ILE A 1 192 ? 5.345 17.200 10.374 1.00 54.88 192 ILE A N 1
ATOM 1466 C CA . ILE A 1 192 ? 6.329 17.831 9.484 1.00 54.88 192 ILE A CA 1
ATOM 1467 C C . ILE A 1 192 ? 7.076 16.723 8.741 1.00 54.88 192 ILE A C 1
ATOM 1469 O O . ILE A 1 192 ? 7.975 16.091 9.301 1.00 54.88 192 ILE A O 1
ATOM 1473 N N . PHE A 1 193 ? 6.709 16.496 7.479 1.00 51.12 193 PHE A N 1
ATOM 1474 C CA . PHE A 1 193 ? 7.448 15.591 6.601 1.00 51.12 193 PHE A CA 1
ATOM 1475 C C . PHE A 1 193 ? 8.863 16.116 6.346 1.00 51.12 193 PHE A C 1
ATOM 1477 O O . PHE A 1 193 ? 9.097 17.320 6.241 1.00 51.12 193 PHE A O 1
ATOM 1484 N N . ARG A 1 194 ? 9.821 15.191 6.282 1.00 49.88 194 ARG A N 1
ATOM 1485 C CA . ARG A 1 194 ? 11.233 15.475 6.023 1.00 49.88 194 ARG A CA 1
ATOM 1486 C C . ARG A 1 194 ? 11.687 14.621 4.851 1.00 49.88 194 ARG A C 1
ATOM 1488 O O . ARG A 1 194 ? 11.349 13.444 4.799 1.00 49.88 194 ARG A O 1
ATOM 1495 N N . ASP A 1 195 ? 12.517 15.190 3.985 1.00 46.34 195 ASP A N 1
ATOM 1496 C CA . ASP A 1 195 ? 13.072 14.475 2.826 1.00 46.34 195 ASP A CA 1
ATOM 1497 C C . ASP A 1 195 ? 14.222 13.519 3.191 1.00 46.34 195 ASP A C 1
ATOM 1499 O O . ASP A 1 195 ? 14.764 12.837 2.326 1.00 46.34 195 ASP A O 1
ATOM 1503 N N . PHE A 1 196 ? 14.670 13.514 4.452 1.00 45.00 196 PHE A N 1
ATOM 1504 C CA . PHE A 1 196 ? 15.803 12.710 4.908 1.00 45.00 196 PHE A CA 1
ATOM 1505 C C . PHE A 1 196 ? 15.702 12.365 6.400 1.00 45.00 196 PHE A C 1
ATOM 1507 O O . PHE A 1 196 ? 15.142 13.126 7.197 1.00 45.00 196 PHE A O 1
ATOM 1514 N N . HIS A 1 197 ? 16.298 11.235 6.786 1.00 46.47 197 HIS A N 1
ATOM 1515 C CA . HIS A 1 197 ? 16.452 10.847 8.187 1.00 46.47 197 HIS A CA 1
ATOM 1516 C C . HIS A 1 197 ? 17.613 11.637 8.818 1.00 46.47 197 HIS A C 1
ATOM 1518 O O . HIS A 1 197 ? 18.738 11.556 8.329 1.00 46.47 197 HIS A O 1
ATOM 1524 N N . PRO A 1 198 ? 17.388 12.407 9.897 1.00 42.22 198 PRO A N 1
ATOM 1525 C CA . PRO A 1 198 ? 18.427 13.227 10.530 1.00 42.22 198 PRO A CA 1
ATOM 1526 C C . PRO A 1 198 ? 19.321 12.436 11.502 1.00 42.22 198 PRO A C 1
ATOM 1528 O O . PRO A 1 198 ? 20.156 13.030 12.179 1.00 42.22 198 PRO A O 1
ATOM 1531 N N . TYR A 1 199 ? 19.117 11.122 11.614 1.00 52.09 199 TYR A N 1
ATOM 1532 C CA . TYR A 1 199 ? 19.819 10.245 12.544 1.00 52.09 199 TYR A CA 1
ATOM 1533 C C . TYR A 1 199 ? 20.677 9.256 11.761 1.00 52.09 199 TYR A C 1
ATOM 1535 O O . TYR A 1 199 ? 20.240 8.698 10.757 1.00 52.09 199 TYR A O 1
ATOM 1543 N N . SER A 1 200 ? 21.899 9.038 12.230 1.00 50.59 200 SER A N 1
ATOM 1544 C CA . SER A 1 200 ? 22.780 7.985 11.737 1.00 50.59 200 SER A CA 1
ATOM 1545 C C . SER A 1 200 ? 22.386 6.654 12.365 1.00 50.59 200 SER A C 1
ATOM 1547 O O . SER A 1 200 ? 22.364 6.538 13.592 1.00 50.59 200 SER A O 1
ATOM 1549 N N . PHE A 1 201 ? 22.109 5.651 11.537 1.00 56.12 201 PHE A N 1
ATOM 1550 C CA . PHE A 1 201 ? 21.895 4.287 12.006 1.00 56.12 201 PHE A CA 1
ATOM 1551 C C . PHE A 1 201 ? 23.240 3.689 12.451 1.00 56.12 201 PHE A C 1
ATOM 1553 O O . PHE A 1 201 ? 24.203 3.755 11.687 1.00 56.12 201 PHE A O 1
ATOM 1560 N N . PRO A 1 202 ? 23.349 3.123 13.666 1.00 51.75 202 PRO A N 1
ATOM 1561 C CA . PRO A 1 202 ? 24.616 2.618 14.202 1.00 51.75 202 PRO A CA 1
ATOM 1562 C C . PRO A 1 202 ? 25.114 1.319 13.537 1.00 51.75 202 PRO A C 1
ATOM 1564 O O . PRO A 1 202 ? 26.102 0.746 13.991 1.00 51.75 202 PRO A O 1
ATOM 1567 N N . PHE A 1 203 ? 24.473 0.857 12.458 1.00 56.19 203 PHE A N 1
ATOM 1568 C CA . PHE A 1 203 ? 24.756 -0.421 11.809 1.00 56.19 203 PHE A CA 1
ATOM 1569 C C . PHE A 1 203 ? 24.984 -0.259 10.303 1.00 56.19 203 PHE A C 1
ATOM 1571 O O . PHE A 1 203 ? 24.335 0.545 9.640 1.00 56.19 203 PHE A O 1
ATOM 1578 N N . SER A 1 204 ? 25.896 -1.063 9.755 1.00 51.91 204 SER A N 1
ATOM 1579 C CA . SER A 1 204 ? 26.310 -1.062 8.344 1.00 51.91 204 SER A CA 1
ATOM 1580 C C . SER A 1 204 ? 25.344 -1.795 7.395 1.00 51.91 204 SER A C 1
ATOM 1582 O O . SER A 1 204 ? 25.729 -2.125 6.274 1.00 51.91 204 SER A O 1
ATOM 1584 N N . GLY A 1 205 ? 24.117 -2.090 7.837 1.00 61.91 205 GLY A N 1
ATOM 1585 C CA . GLY A 1 205 ? 23.113 -2.855 7.088 1.00 61.91 205 GLY A CA 1
ATOM 1586 C C . GLY A 1 205 ? 21.956 -2.009 6.549 1.00 61.91 205 GLY A C 1
ATOM 1587 O O . GLY A 1 205 ? 21.856 -0.815 6.821 1.00 61.91 205 GLY A O 1
ATOM 1588 N N . ASN A 1 206 ? 21.054 -2.650 5.799 1.00 72.38 206 ASN A N 1
ATOM 1589 C CA . ASN A 1 206 ? 19.782 -2.069 5.362 1.00 72.38 206 ASN A CA 1
ATOM 1590 C C . ASN A 1 206 ? 18.638 -2.615 6.247 1.00 72.38 206 ASN A C 1
ATOM 1592 O O . ASN A 1 206 ? 18.009 -3.607 5.863 1.00 72.38 206 ASN A O 1
ATOM 1596 N N . PRO A 1 207 ? 18.378 -2.021 7.431 1.00 77.06 207 PRO A N 1
ATOM 1597 C CA . PRO A 1 207 ? 17.379 -2.527 8.380 1.00 77.06 207 PRO A CA 1
ATOM 1598 C C . PRO A 1 207 ? 15.974 -2.574 7.771 1.00 77.06 207 PRO A C 1
ATOM 1600 O O . PRO A 1 207 ? 15.226 -3.515 8.020 1.00 77.06 207 PRO A O 1
ATOM 1603 N N . LEU A 1 208 ? 15.651 -1.634 6.876 1.00 82.94 208 LEU A N 1
ATOM 1604 C CA . LEU A 1 208 ? 14.381 -1.620 6.156 1.00 82.94 208 LEU A CA 1
ATOM 1605 C C . LEU A 1 208 ? 14.174 -2.905 5.344 1.00 82.94 208 LEU A C 1
ATOM 1607 O O . LEU A 1 208 ? 13.094 -3.486 5.383 1.00 82.94 208 LEU A O 1
ATOM 1611 N N . ALA A 1 209 ? 15.195 -3.371 4.619 1.00 87.31 209 ALA A N 1
ATOM 1612 C CA . ALA A 1 209 ? 15.079 -4.582 3.809 1.00 87.31 209 ALA A CA 1
ATOM 1613 C C . ALA A 1 209 ? 14.864 -5.835 4.675 1.00 87.31 209 ALA A C 1
ATOM 1615 O O . ALA A 1 209 ? 14.031 -6.673 4.332 1.00 87.31 209 ALA A O 1
ATOM 1616 N N . ALA A 1 210 ? 15.561 -5.937 5.812 1.00 90.06 210 ALA A N 1
ATOM 1617 C CA . ALA A 1 210 ? 15.380 -7.030 6.767 1.00 90.06 210 ALA A CA 1
ATOM 1618 C C . ALA A 1 210 ? 13.975 -7.006 7.395 1.00 90.06 210 ALA A C 1
ATOM 1620 O O . ALA A 1 210 ? 13.280 -8.023 7.391 1.00 90.06 210 ALA A O 1
ATOM 1621 N N . ASN A 1 211 ? 13.502 -5.839 7.843 1.00 92.38 211 ASN A N 1
ATOM 1622 C CA . ASN A 1 211 ? 12.153 -5.684 8.393 1.00 92.38 211 ASN A CA 1
ATOM 1623 C C . ASN A 1 211 ? 11.081 -6.056 7.359 1.00 92.38 211 ASN A C 1
ATOM 1625 O O . ASN A 1 211 ? 10.149 -6.794 7.671 1.00 92.38 211 ASN A O 1
ATOM 1629 N N . MET A 1 212 ? 11.230 -5.624 6.104 1.00 94.12 212 MET A N 1
ATOM 1630 C CA . MET A 1 212 ? 10.303 -5.992 5.029 1.00 94.12 212 MET A CA 1
ATOM 1631 C C . MET A 1 212 ? 10.338 -7.493 4.712 1.00 94.12 212 MET A C 1
ATOM 1633 O O . MET A 1 212 ? 9.285 -8.085 4.479 1.00 94.12 212 MET A O 1
ATOM 1637 N N . ALA A 1 213 ? 11.509 -8.137 4.774 1.00 95.38 213 ALA A N 1
ATOM 1638 C CA . ALA A 1 213 ? 11.622 -9.588 4.623 1.00 95.38 213 ALA A CA 1
ATOM 1639 C C . ALA A 1 213 ? 10.876 -10.340 5.736 1.00 95.38 213 ALA A C 1
ATOM 1641 O O . ALA A 1 213 ? 10.204 -11.332 5.456 1.00 95.38 213 ALA A O 1
ATOM 1642 N N . ARG A 1 214 ? 10.918 -9.844 6.982 1.00 96.81 214 ARG A N 1
ATOM 1643 C CA . ARG A 1 214 ? 10.123 -10.390 8.098 1.00 96.81 214 ARG A CA 1
ATOM 1644 C C . ARG A 1 214 ? 8.627 -10.313 7.820 1.00 96.81 214 ARG A C 1
ATOM 1646 O O . ARG A 1 214 ? 7.925 -11.308 7.987 1.00 96.81 214 ARG A O 1
ATOM 1653 N N . ILE A 1 215 ? 8.151 -9.169 7.328 1.00 97.75 215 ILE A N 1
ATOM 1654 C CA . ILE A 1 215 ? 6.742 -8.981 6.949 1.00 97.75 215 ILE A CA 1
ATOM 1655 C C . ILE A 1 215 ? 6.359 -9.956 5.842 1.00 97.75 215 ILE A C 1
ATOM 1657 O O . ILE A 1 215 ? 5.363 -10.665 5.967 1.00 97.75 215 ILE A O 1
ATOM 1661 N N . ALA A 1 216 ? 7.167 -10.030 4.782 1.00 97.44 216 ALA A N 1
ATOM 1662 C CA . ALA A 1 216 ? 6.913 -10.913 3.654 1.00 97.44 216 ALA A CA 1
ATOM 1663 C C . ALA A 1 216 ? 6.849 -12.387 4.086 1.00 97.44 216 ALA A C 1
ATOM 1665 O O . ALA A 1 216 ? 5.939 -13.108 3.680 1.00 97.44 216 ALA A O 1
ATOM 1666 N N . ALA A 1 217 ? 7.764 -12.818 4.958 1.00 97.56 217 ALA A N 1
ATOM 1667 C CA . ALA A 1 217 ? 7.870 -14.197 5.429 1.00 97.56 217 ALA A CA 1
ATOM 1668 C C . ALA A 1 217 ? 6.739 -14.647 6.372 1.00 97.56 217 ALA A C 1
ATOM 1670 O O . ALA A 1 217 ? 6.549 -15.859 6.546 1.00 97.56 217 ALA A O 1
ATOM 1671 N N . VAL A 1 218 ? 6.036 -13.705 7.011 1.00 98.31 218 VAL A N 1
ATOM 1672 C CA . VAL A 1 218 ? 4.964 -13.990 7.980 1.00 98.31 218 VAL A CA 1
ATOM 1673 C C . VAL A 1 218 ? 3.583 -13.688 7.416 1.00 98.31 218 VAL A C 1
ATOM 1675 O O . VAL A 1 218 ? 2.669 -14.466 7.662 1.00 98.31 218 VAL A O 1
ATOM 1678 N N . TRP A 1 219 ? 3.419 -12.585 6.684 1.00 98.44 219 TRP A N 1
ATOM 1679 C CA . TRP A 1 219 ? 2.109 -11.997 6.390 1.00 98.44 219 TRP A CA 1
ATOM 1680 C C . TRP A 1 219 ? 1.732 -11.976 4.912 1.00 98.44 219 TRP A C 1
ATOM 1682 O O . TRP A 1 219 ? 0.583 -11.657 4.634 1.00 98.44 219 TRP A O 1
ATOM 1692 N N . MET A 1 220 ? 2.651 -12.265 3.980 1.00 98.25 220 MET A N 1
ATOM 1693 C CA . MET A 1 220 ? 2.388 -12.156 2.532 1.00 98.25 220 MET A CA 1
ATOM 1694 C C . MET A 1 220 ? 2.203 -13.497 1.811 1.00 98.25 220 MET A C 1
ATOM 1696 O O . MET A 1 220 ? 1.921 -13.493 0.616 1.00 98.25 220 MET A O 1
ATOM 1700 N N . ASP A 1 221 ? 2.349 -14.633 2.492 1.00 98.06 221 ASP A N 1
ATOM 1701 C CA . ASP A 1 221 ? 2.177 -15.970 1.902 1.00 98.06 221 ASP A CA 1
ATOM 1702 C C . ASP A 1 221 ? 2.955 -16.130 0.573 1.00 98.06 221 ASP A C 1
ATOM 1704 O O . ASP A 1 221 ? 4.111 -15.701 0.454 1.00 98.06 221 ASP A O 1
ATOM 1708 N N . GLU A 1 222 ? 2.336 -16.704 -0.461 1.00 96.31 222 GLU A N 1
ATOM 1709 C CA . GLU A 1 222 ? 2.916 -16.833 -1.798 1.00 96.31 222 GLU A CA 1
ATOM 1710 C C . GLU A 1 222 ? 3.210 -15.481 -2.472 1.00 96.31 222 GLU A C 1
ATOM 1712 O O . GLU A 1 222 ? 4.028 -15.418 -3.395 1.00 96.31 222 GLU A O 1
ATOM 1717 N N . TYR A 1 223 ? 2.572 -14.387 -2.041 1.00 96.50 223 TYR A N 1
ATOM 1718 C CA . TYR A 1 223 ? 2.756 -13.040 -2.598 1.00 96.50 223 TYR A CA 1
ATOM 1719 C C . TYR A 1 223 ? 4.060 -12.382 -2.148 1.00 96.50 223 TYR A C 1
ATOM 1721 O O . TYR A 1 223 ? 4.478 -11.388 -2.744 1.00 96.50 223 TYR A O 1
ATOM 1729 N N . SER A 1 224 ? 4.761 -12.969 -1.172 1.00 95.00 224 SER A N 1
ATOM 1730 C CA . SER A 1 224 ? 6.142 -12.607 -0.828 1.00 95.00 224 SER A CA 1
ATOM 1731 C C . SER A 1 224 ? 7.069 -12.602 -2.053 1.00 95.00 224 SER A C 1
ATOM 1733 O O . SER A 1 224 ? 7.994 -11.792 -2.121 1.00 95.00 224 SER A O 1
ATOM 1735 N N . ARG A 1 225 ? 6.768 -13.409 -3.085 1.00 92.25 225 ARG A N 1
ATOM 1736 C CA . ARG A 1 225 ? 7.477 -13.393 -4.376 1.00 92.25 225 ARG A CA 1
ATOM 1737 C C . ARG A 1 225 ? 7.552 -11.997 -5.000 1.00 92.25 225 ARG A C 1
ATOM 1739 O O . ARG A 1 225 ? 8.581 -11.656 -5.571 1.00 92.25 225 ARG A O 1
ATOM 1746 N N . TYR A 1 226 ? 6.514 -11.167 -4.856 1.00 92.31 226 TYR A N 1
ATOM 1747 C CA . TYR A 1 226 ? 6.512 -9.807 -5.404 1.00 92.31 226 TYR A CA 1
ATOM 1748 C C . TYR A 1 226 ? 7.503 -8.890 -4.697 1.00 92.31 226 TYR A C 1
ATOM 1750 O O . TYR A 1 226 ? 8.163 -8.094 -5.355 1.00 92.31 226 TYR A O 1
ATOM 1758 N N . PHE A 1 227 ? 7.652 -9.028 -3.379 1.00 91.94 227 PHE A N 1
ATOM 1759 C CA . PHE A 1 227 ? 8.668 -8.298 -2.625 1.00 91.94 227 PHE A CA 1
ATOM 1760 C C . PHE A 1 227 ? 10.075 -8.675 -3.112 1.00 91.94 227 PHE A C 1
ATOM 1762 O O . PHE A 1 227 ? 10.881 -7.801 -3.435 1.00 91.94 227 PHE A O 1
ATOM 1769 N N . TYR A 1 228 ? 10.342 -9.974 -3.267 1.00 91.12 228 TYR A N 1
ATOM 1770 C CA . TYR A 1 228 ? 11.653 -10.459 -3.700 1.00 91.12 228 TYR A CA 1
ATOM 1771 C C . TYR A 1 228 ? 11.997 -10.143 -5.164 1.00 91.12 228 TYR A C 1
ATOM 1773 O O . TYR A 1 228 ? 13.182 -10.097 -5.487 1.00 91.12 228 TYR A O 1
ATOM 1781 N N . LEU A 1 229 ? 11.024 -9.823 -6.033 1.00 89.75 229 LEU A N 1
ATOM 1782 C CA . LEU A 1 229 ? 11.299 -9.343 -7.400 1.00 89.75 229 LEU A CA 1
ATOM 1783 C C . LEU A 1 229 ? 12.144 -8.058 -7.422 1.00 89.75 229 LEU A C 1
ATOM 1785 O O . LEU A 1 229 ? 12.812 -7.778 -8.418 1.00 89.75 229 LEU A O 1
ATOM 1789 N N . HIS A 1 230 ? 12.126 -7.256 -6.356 1.00 87.56 230 HIS A N 1
ATOM 1790 C CA . HIS A 1 230 ? 12.896 -6.011 -6.277 1.00 87.56 230 HIS A CA 1
ATOM 1791 C C . HIS A 1 230 ? 14.368 -6.213 -5.908 1.00 87.56 230 HIS A C 1
ATOM 1793 O O . HIS A 1 230 ? 15.138 -5.255 -5.974 1.00 87.56 230 HIS A O 1
ATOM 1799 N N . TYR A 1 231 ? 14.771 -7.436 -5.563 1.00 85.25 231 TYR A N 1
ATOM 1800 C CA . TYR A 1 231 ? 16.124 -7.745 -5.122 1.00 85.25 231 TYR A CA 1
ATOM 1801 C C . TYR A 1 231 ? 16.822 -8.670 -6.111 1.00 85.25 231 TYR A C 1
ATOM 1803 O O . TYR A 1 231 ? 16.234 -9.585 -6.688 1.00 85.25 231 TYR A O 1
ATOM 1811 N N . ARG A 1 232 ? 18.124 -8.447 -6.292 1.00 80.88 232 ARG A N 1
ATOM 1812 C CA . ARG A 1 232 ? 18.985 -9.422 -6.963 1.00 80.88 232 ARG A CA 1
ATOM 1813 C C . ARG A 1 232 ? 19.185 -10.617 -6.040 1.00 80.88 232 ARG A C 1
ATOM 1815 O O . ARG A 1 232 ? 19.200 -10.459 -4.825 1.00 80.88 232 ARG A O 1
ATOM 1822 N N . HIS A 1 233 ? 19.414 -11.800 -6.609 1.00 76.19 233 HIS A N 1
ATOM 1823 C CA . HIS A 1 233 ? 19.615 -13.018 -5.816 1.00 76.19 233 HIS A CA 1
ATOM 1824 C C . HIS A 1 233 ? 20.730 -12.884 -4.768 1.00 76.19 233 HIS A C 1
ATOM 1826 O O . HIS A 1 233 ? 20.572 -13.327 -3.639 1.00 76.19 233 HIS A O 1
ATOM 1832 N N . THR A 1 234 ? 21.826 -12.210 -5.121 1.00 75.62 234 THR A N 1
ATOM 1833 C CA . THR A 1 234 ? 22.978 -11.966 -4.237 1.00 75.62 234 THR A CA 1
ATOM 1834 C C . THR A 1 234 ? 22.718 -10.933 -3.137 1.00 75.62 234 THR A C 1
ATOM 1836 O O . THR A 1 234 ? 23.571 -10.739 -2.281 1.00 75.62 234 THR A O 1
ATOM 1839 N N . GLU A 1 235 ? 21.581 -10.239 -3.182 1.00 82.75 235 GLU A N 1
ATOM 1840 C CA . GLU A 1 235 ? 21.210 -9.126 -2.298 1.00 82.75 235 GLU A CA 1
ATOM 1841 C C . GLU A 1 235 ? 19.861 -9.388 -1.605 1.00 82.75 235 GLU A C 1
ATOM 1843 O O . GLU A 1 235 ? 19.245 -8.463 -1.073 1.00 82.75 235 GLU A O 1
ATOM 1848 N N . MET A 1 236 ? 19.366 -10.632 -1.646 1.00 84.19 236 MET A N 1
ATOM 1849 C CA . MET A 1 236 ? 18.081 -10.982 -1.051 1.00 84.19 236 MET A CA 1
ATOM 1850 C C . MET A 1 236 ? 18.134 -10.804 0.470 1.00 84.19 236 MET A C 1
ATOM 1852 O O . MET A 1 236 ? 18.981 -11.413 1.124 1.00 84.19 236 MET A O 1
ATOM 1856 N N . PRO A 1 237 ? 17.232 -9.996 1.050 1.00 88.50 237 PRO A N 1
ATOM 1857 C CA . PRO A 1 237 ? 17.196 -9.817 2.488 1.00 88.50 237 PRO A CA 1
ATOM 1858 C C . PRO A 1 237 ? 16.647 -11.069 3.174 1.00 88.50 237 PRO A C 1
ATOM 1860 O O . PRO A 1 237 ? 15.633 -11.642 2.763 1.00 88.50 237 PRO A O 1
ATOM 1863 N N . GLU A 1 238 ? 17.304 -11.464 4.259 1.00 89.31 238 GLU A N 1
ATOM 1864 C CA . GLU A 1 238 ? 16.862 -12.561 5.111 1.00 89.31 238 GLU A CA 1
ATOM 1865 C C . GLU A 1 238 ? 15.956 -12.043 6.229 1.00 89.31 238 GLU A C 1
ATOM 1867 O O . GLU A 1 238 ? 16.223 -11.013 6.847 1.00 89.31 238 GLU A O 1
ATOM 1872 N N . ALA A 1 239 ? 14.881 -12.778 6.513 1.00 92.06 239 ALA A N 1
ATOM 1873 C CA . ALA A 1 239 ? 13.951 -12.441 7.589 1.00 92.06 239 ALA A CA 1
ATOM 1874 C C . ALA A 1 239 ? 14.512 -12.753 8.994 1.00 92.06 239 ALA A C 1
ATOM 1876 O O . ALA A 1 239 ? 14.024 -12.223 9.992 1.00 92.06 239 ALA A O 1
ATOM 1877 N N . GLY A 1 240 ? 15.514 -13.630 9.101 1.00 92.56 240 GLY A N 1
ATOM 1878 C CA . GLY A 1 240 ? 15.918 -14.215 10.381 1.00 92.56 240 GLY A CA 1
ATOM 1879 C C . GLY A 1 240 ? 14.820 -15.104 10.983 1.00 92.56 240 GLY A C 1
ATOM 1880 O O . GLY A 1 240 ? 13.955 -15.616 10.270 1.00 92.56 240 GLY A O 1
ATOM 1881 N N . ASP A 1 241 ? 14.845 -15.297 12.304 1.00 95.75 241 ASP A N 1
ATOM 1882 C CA . ASP A 1 241 ? 13.834 -16.104 12.996 1.00 95.75 241 ASP A CA 1
ATOM 1883 C C . ASP A 1 241 ? 12.509 -15.338 13.146 1.00 95.75 241 ASP A C 1
ATOM 1885 O O . ASP A 1 241 ? 12.441 -14.264 13.754 1.00 95.75 241 ASP A O 1
ATOM 1889 N N . VAL A 1 242 ? 11.446 -15.905 12.577 1.00 97.44 242 VAL A N 1
ATOM 1890 C CA . VAL A 1 242 ? 10.071 -15.385 12.624 1.00 97.44 242 VAL A CA 1
ATOM 1891 C C . VAL A 1 242 ? 9.090 -16.383 13.252 1.00 97.44 242 VAL A C 1
ATOM 1893 O O . VAL A 1 242 ? 7.876 -16.205 13.144 1.00 97.44 242 VAL A O 1
ATOM 1896 N N . THR A 1 243 ? 9.590 -17.429 13.920 1.00 98.12 243 THR A N 1
ATOM 1897 C CA . THR A 1 243 ? 8.782 -18.535 14.465 1.00 98.12 243 THR A CA 1
ATOM 1898 C C . THR A 1 243 ? 7.672 -18.025 15.383 1.00 98.12 243 THR A C 1
ATOM 1900 O O . THR A 1 243 ? 6.497 -18.268 15.120 1.00 98.12 243 THR A O 1
ATOM 1903 N N . ALA A 1 244 ? 8.013 -17.183 16.363 1.00 97.50 244 ALA A N 1
ATOM 1904 C CA . ALA A 1 244 ? 7.040 -16.612 17.297 1.00 97.50 244 ALA A CA 1
ATOM 1905 C C . ALA A 1 244 ? 5.954 -15.752 16.618 1.00 97.50 244 ALA A C 1
ATOM 1907 O O . ALA A 1 244 ? 4.854 -15.600 17.146 1.00 97.50 244 ALA A O 1
ATOM 1908 N N . ARG A 1 245 ? 6.246 -15.140 15.461 1.00 98.25 245 ARG A N 1
ATOM 1909 C CA . ARG A 1 245 ? 5.257 -14.355 14.701 1.00 98.25 245 ARG A CA 1
ATOM 1910 C C . ARG A 1 245 ? 4.323 -15.255 13.888 1.00 98.25 245 ARG A C 1
ATOM 1912 O O . ARG A 1 245 ? 3.140 -14.947 13.781 1.00 98.25 245 ARG A O 1
ATOM 1919 N N . ARG A 1 246 ? 4.827 -16.378 13.365 1.00 98.25 246 ARG A N 1
ATOM 1920 C CA . ARG A 1 246 ? 4.006 -17.396 12.689 1.00 98.25 246 ARG A CA 1
ATOM 1921 C C . ARG A 1 246 ? 3.059 -18.093 13.660 1.00 98.25 246 ARG A C 1
ATOM 1923 O O . ARG A 1 246 ? 1.869 -18.155 13.382 1.00 98.25 246 ARG A O 1
ATOM 1930 N N . GLU A 1 247 ? 3.560 -18.506 14.822 1.00 98.44 247 GLU A N 1
ATOM 1931 C CA . GLU A 1 247 ? 2.735 -19.104 15.881 1.00 98.44 247 GLU A CA 1
ATOM 1932 C C . GLU A 1 247 ? 1.615 -18.157 16.323 1.00 98.44 247 GLU A C 1
ATOM 1934 O O . GLU A 1 247 ? 0.467 -18.569 16.454 1.00 98.44 247 GLU A O 1
ATOM 1939 N N . LEU A 1 248 ? 1.917 -16.865 16.487 1.00 98.38 248 LEU A N 1
ATOM 1940 C CA . LEU A 1 248 ? 0.909 -15.852 16.798 1.00 98.38 248 LEU A CA 1
ATOM 1941 C C . LEU A 1 248 ? -0.170 -15.753 15.706 1.00 98.38 248 LEU A C 1
ATOM 1943 O O . LEU A 1 248 ? -1.357 -15.687 16.023 1.00 98.38 248 LEU A O 1
ATOM 1947 N N . ARG A 1 249 ? 0.225 -15.748 14.426 1.00 98.50 249 ARG A N 1
ATOM 1948 C CA . ARG A 1 249 ? -0.713 -15.712 13.292 1.00 98.50 249 ARG A CA 1
ATOM 1949 C C . ARG A 1 249 ? -1.646 -16.927 13.291 1.00 98.50 249 ARG A C 1
ATOM 1951 O O . ARG A 1 249 ? -2.839 -16.778 13.031 1.00 98.50 249 ARG A O 1
ATOM 1958 N N . GLU A 1 250 ? -1.114 -18.106 13.604 1.00 98.31 250 GLU A N 1
ATOM 1959 C CA . GLU A 1 250 ? -1.893 -19.342 13.734 1.00 98.31 250 GLU A CA 1
ATOM 1960 C C . GLU A 1 250 ? -2.844 -19.294 14.939 1.00 98.31 250 GLU A C 1
ATOM 1962 O O . GLU A 1 250 ? -4.026 -19.608 14.802 1.00 98.31 250 GLU A O 1
ATOM 1967 N N . GLN A 1 251 ? -2.360 -18.844 16.102 1.00 98.25 251 GLN A N 1
ATOM 1968 C CA . GLN A 1 251 ? -3.149 -18.720 17.335 1.00 98.25 251 GLN A CA 1
ATOM 1969 C C . GLN A 1 251 ? -4.336 -17.765 17.183 1.00 98.25 251 GLN A C 1
ATOM 1971 O O . GLN A 1 251 ? -5.424 -18.056 17.674 1.00 98.25 251 GLN A O 1
ATOM 1976 N N . LEU A 1 252 ? -4.135 -16.640 16.493 1.00 98.19 252 LEU A N 1
ATOM 1977 C CA . LEU A 1 252 ? -5.182 -15.656 16.206 1.00 98.19 252 LEU A CA 1
ATOM 1978 C C . LEU A 1 252 ? -6.089 -16.064 15.033 1.00 98.19 252 LEU A C 1
ATOM 1980 O O . LEU A 1 252 ? -7.020 -15.332 14.708 1.00 98.19 252 LEU A O 1
ATOM 1984 N N . GLN A 1 253 ? -5.829 -17.217 14.405 1.00 98.31 253 GLN A N 1
ATOM 1985 C CA . GLN A 1 253 ? -6.600 -17.754 13.280 1.00 98.31 253 GLN A CA 1
ATOM 1986 C C . GLN A 1 253 ? -6.755 -16.746 12.131 1.00 98.31 253 GLN A C 1
ATOM 1988 O O . GLN A 1 253 ? -7.828 -16.607 11.541 1.00 98.31 253 GLN A O 1
ATOM 1993 N N . CYS A 1 254 ? -5.680 -16.019 11.826 1.00 98.69 254 CYS A N 1
ATOM 1994 C CA . CYS A 1 254 ? -5.732 -14.936 10.855 1.00 98.69 254 CYS A CA 1
ATOM 1995 C C . CYS A 1 254 ? -5.979 -15.456 9.430 1.00 98.69 254 CYS A C 1
ATOM 1997 O O . CYS A 1 254 ? -5.519 -16.529 9.035 1.00 98.69 254 CYS A O 1
ATOM 1999 N N . HIS A 1 255 ? -6.659 -14.646 8.629 1.00 98.69 255 HIS A N 1
ATOM 2000 C CA . HIS A 1 255 ? -6.868 -14.868 7.209 1.00 98.69 255 HIS A CA 1
ATOM 2001 C C . HIS A 1 255 ? -5.553 -14.865 6.404 1.00 98.69 255 HIS A C 1
ATOM 2003 O O . HIS A 1 255 ? -4.499 -14.416 6.864 1.00 98.69 255 HIS A O 1
ATOM 2009 N N . SER A 1 256 ? -5.622 -15.377 5.172 1.00 98.62 256 SER A N 1
ATOM 2010 C CA . SER A 1 256 ? -4.501 -15.350 4.228 1.00 98.62 256 SER A CA 1
ATOM 2011 C C . SER A 1 256 ? -4.285 -13.961 3.626 1.00 98.62 256 SER A C 1
ATOM 2013 O O . SER A 1 256 ? -5.188 -13.120 3.587 1.00 98.62 256 SER A O 1
ATOM 2015 N N . PHE A 1 257 ? -3.108 -13.736 3.049 1.00 98.44 257 PHE A N 1
ATOM 2016 C CA . PHE A 1 257 ? -2.837 -12.509 2.312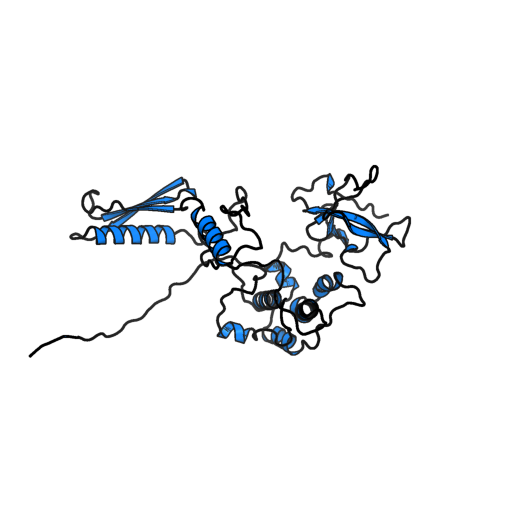 1.00 98.44 257 PHE A CA 1
ATOM 2017 C C . PHE A 1 257 ? -3.678 -12.403 1.037 1.00 98.44 257 PHE A C 1
ATOM 2019 O O . PHE A 1 257 ? -4.057 -11.306 0.631 1.00 98.44 257 PHE A O 1
ATOM 2026 N N . ARG A 1 258 ? -4.057 -13.540 0.435 1.00 97.56 258 ARG A N 1
ATOM 2027 C CA . ARG A 1 258 ? -5.047 -13.565 -0.649 1.00 97.56 258 ARG A CA 1
ATOM 2028 C C . ARG A 1 258 ? -6.374 -12.958 -0.201 1.00 97.56 258 ARG A C 1
ATOM 2030 O O . ARG A 1 258 ? -6.911 -12.100 -0.892 1.00 97.56 258 ARG A O 1
ATOM 2037 N N . TRP A 1 259 ? -6.871 -13.352 0.975 1.00 98.25 259 TRP A N 1
ATOM 2038 C CA . TRP A 1 259 ? -8.082 -12.762 1.546 1.00 98.25 259 TRP A CA 1
ATOM 2039 C C . TRP A 1 259 ? -7.914 -11.255 1.767 1.00 98.25 259 TRP A C 1
ATOM 2041 O O . TRP A 1 259 ? -8.821 -10.498 1.433 1.00 98.25 259 TRP A O 1
ATOM 2051 N N . TYR A 1 260 ? -6.752 -10.801 2.251 1.00 98.56 260 TYR A N 1
ATOM 2052 C CA . TYR A 1 260 ? -6.464 -9.370 2.400 1.00 98.56 260 TYR A CA 1
ATOM 2053 C C . TYR A 1 260 ? -6.539 -8.629 1.056 1.00 98.56 260 TYR A C 1
ATOM 2055 O O . TYR A 1 260 ? -7.197 -7.594 0.958 1.00 98.56 260 TYR A O 1
ATOM 2063 N N . LEU A 1 261 ? -5.921 -9.165 0.001 1.00 96.81 261 LEU A N 1
ATOM 2064 C CA . LEU A 1 261 ? -5.994 -8.566 -1.331 1.00 96.81 261 LEU A CA 1
ATOM 2065 C C . LEU A 1 261 ? -7.427 -8.557 -1.864 1.00 96.81 261 LEU A C 1
ATOM 2067 O O . LEU A 1 261 ? -7.859 -7.534 -2.374 1.00 96.81 261 LEU A O 1
ATOM 2071 N N . ASP A 1 262 ? -8.186 -9.637 -1.694 1.00 96.06 262 ASP A N 1
ATOM 2072 C CA . ASP A 1 262 ? -9.544 -9.738 -2.232 1.00 96.06 262 ASP A CA 1
ATOM 2073 C C . ASP A 1 262 ? -10.573 -8.887 -1.442 1.00 96.06 262 ASP A C 1
ATOM 2075 O O . ASP A 1 262 ? -11.547 -8.417 -2.029 1.00 96.06 262 ASP A O 1
ATOM 2079 N N . ASN A 1 263 ? -10.370 -8.652 -0.135 1.00 95.38 263 ASN A N 1
ATOM 2080 C CA . ASN A 1 263 ? -11.369 -8.012 0.745 1.00 95.38 263 ASN A CA 1
ATOM 2081 C C . ASN A 1 263 ? -10.974 -6.618 1.253 1.00 95.38 263 ASN A C 1
ATOM 2083 O O . ASN A 1 263 ? -11.848 -5.789 1.501 1.00 95.38 263 ASN A O 1
ATOM 2087 N N . VAL A 1 264 ? -9.678 -6.345 1.422 1.00 95.56 264 VAL A N 1
ATOM 2088 C CA . VAL A 1 264 ? -9.176 -5.085 1.997 1.00 95.56 264 VAL A CA 1
ATOM 2089 C C . VAL A 1 264 ? -8.576 -4.187 0.925 1.00 95.56 264 VAL A C 1
ATOM 2091 O O . VAL A 1 264 ? -8.821 -2.981 0.933 1.00 95.56 264 VAL A O 1
ATOM 2094 N N . TYR A 1 265 ? -7.818 -4.753 -0.022 1.00 94.88 265 TYR A N 1
ATOM 2095 C CA . TYR A 1 265 ? -7.200 -3.974 -1.097 1.00 94.88 265 TYR A CA 1
ATOM 2096 C C . TYR A 1 265 ? -7.450 -4.536 -2.513 1.00 94.88 265 TYR A C 1
ATOM 2098 O O . TYR A 1 265 ? -6.497 -4.745 -3.267 1.00 94.88 265 TYR A O 1
ATOM 2106 N N . PRO A 1 266 ? -8.724 -4.702 -2.932 1.00 90.19 266 PRO A N 1
ATOM 2107 C CA . PRO A 1 266 ? -9.098 -5.395 -4.178 1.00 90.19 266 PRO A CA 1
ATOM 2108 C C . PRO A 1 266 ? -8.600 -4.718 -5.455 1.00 90.19 266 PRO A C 1
ATOM 2110 O O . PRO A 1 266 ? -8.433 -5.365 -6.486 1.00 90.19 266 PRO A O 1
ATOM 2113 N N . ASN A 1 267 ? -8.337 -3.412 -5.397 1.00 85.81 267 ASN A N 1
ATOM 2114 C CA . ASN A 1 267 ? -7.829 -2.659 -6.541 1.00 85.81 267 ASN A CA 1
ATOM 2115 C C . ASN A 1 267 ? -6.306 -2.778 -6.706 1.00 85.81 267 ASN A C 1
ATOM 2117 O O . ASN A 1 267 ? -5.768 -2.279 -7.695 1.00 85.81 267 ASN A O 1
ATOM 2121 N N . LYS A 1 268 ? -5.594 -3.418 -5.765 1.00 87.94 268 LYS A N 1
ATOM 2122 C CA . LYS A 1 268 ? -4.158 -3.642 -5.911 1.00 87.94 268 LYS A CA 1
ATOM 2123 C C . LYS A 1 268 ? -3.916 -4.667 -7.007 1.00 87.94 268 LYS A C 1
ATOM 2125 O O . LYS A 1 268 ? -4.297 -5.830 -6.901 1.00 87.94 268 LYS A O 1
ATOM 2130 N N . MET A 1 269 ? -3.200 -4.243 -8.041 1.00 84.56 269 MET A N 1
ATOM 2131 C CA . MET A 1 269 ? -2.799 -5.141 -9.112 1.00 84.56 269 MET A CA 1
ATOM 2132 C C . MET A 1 269 ? -1.921 -6.285 -8.585 1.00 84.56 269 MET A C 1
ATOM 2134 O O . MET A 1 269 ? -0.914 -6.052 -7.901 1.00 84.56 269 MET A O 1
ATOM 2138 N N . ARG A 1 270 ? -2.300 -7.503 -8.983 1.00 90.19 270 ARG A N 1
ATOM 2139 C CA . ARG A 1 270 ? -1.538 -8.747 -8.857 1.00 90.19 270 ARG A CA 1
ATOM 2140 C C . ARG A 1 270 ? -0.830 -8.999 -10.187 1.00 90.19 270 ARG A C 1
ATOM 2142 O O . ARG A 1 270 ? -1.467 -8.962 -11.235 1.00 90.19 270 ARG A O 1
ATOM 2149 N N . LEU A 1 271 ? 0.491 -9.157 -10.160 1.00 91.19 271 LEU A N 1
ATOM 2150 C CA . LEU A 1 271 ? 1.327 -9.064 -11.366 1.00 91.19 271 LEU A CA 1
ATOM 2151 C C . LEU A 1 271 ? 1.158 -10.252 -12.329 1.00 91.19 271 LEU A C 1
ATOM 2153 O O . LEU A 1 271 ? 1.388 -10.108 -13.528 1.00 91.19 271 LEU A O 1
ATOM 2157 N N . ASP A 1 272 ? 0.762 -11.410 -11.812 1.00 91.69 272 ASP A N 1
ATOM 2158 C CA . ASP A 1 272 ? 0.635 -12.690 -12.519 1.00 91.69 272 ASP A CA 1
ATOM 2159 C C . ASP A 1 272 ? -0.763 -13.320 -12.405 1.00 91.69 272 ASP A C 1
ATOM 2161 O O . ASP A 1 272 ? -0.966 -14.448 -12.846 1.00 91.69 272 ASP A O 1
ATOM 2165 N N . GLU A 1 273 ? -1.749 -12.602 -11.860 1.00 91.94 273 GLU A N 1
ATOM 2166 C CA . GLU A 1 273 ? -3.123 -13.095 -11.711 1.00 91.94 273 GLU A CA 1
ATOM 2167 C C . GLU A 1 273 ? -4.096 -12.258 -12.541 1.00 91.94 273 GLU A C 1
ATOM 2169 O O . GLU A 1 273 ? -3.991 -11.036 -12.581 1.00 91.94 273 GLU A O 1
ATOM 2174 N N . ASP A 1 274 ? -5.075 -12.915 -13.170 1.00 89.19 274 ASP A N 1
ATOM 2175 C CA . ASP A 1 274 ? -6.083 -12.273 -14.034 1.00 89.19 274 ASP A CA 1
ATOM 2176 C C . ASP A 1 274 ? -5.494 -11.505 -15.241 1.00 89.19 274 ASP A C 1
ATOM 2178 O O . ASP A 1 274 ? -6.025 -10.499 -15.714 1.00 89.19 274 ASP A O 1
ATOM 2182 N N . VAL A 1 275 ? -4.381 -12.008 -15.778 1.00 92.50 275 VAL A N 1
ATOM 2183 C CA . VAL A 1 2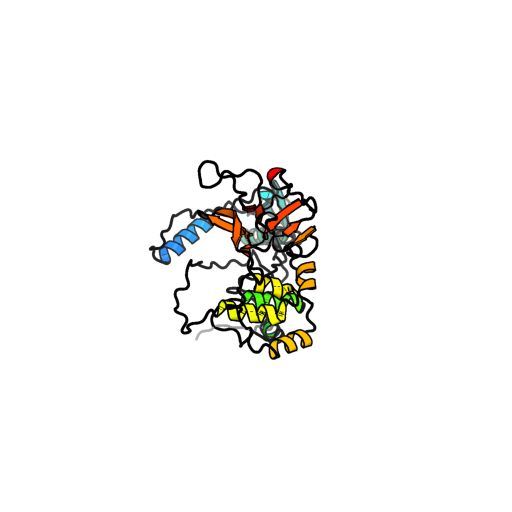75 ? -3.605 -11.394 -16.869 1.00 92.50 275 VAL A CA 1
ATOM 2184 C C . VAL A 1 275 ? -3.478 -12.352 -18.054 1.00 92.50 275 VAL A C 1
ATOM 2186 O O . VAL A 1 275 ? -3.739 -13.546 -17.918 1.00 92.50 275 VAL A O 1
ATOM 2189 N N . LEU A 1 276 ? -3.117 -11.837 -19.233 1.00 92.56 276 LEU A N 1
ATOM 2190 C CA . LEU A 1 276 ? -2.857 -12.668 -20.417 1.00 92.56 276 LEU A CA 1
ATOM 2191 C C . LEU A 1 276 ? -1.481 -13.330 -20.339 1.00 92.56 276 LEU A C 1
ATOM 2193 O O . LEU A 1 276 ? -1.335 -14.493 -20.697 1.00 92.56 276 LEU A O 1
ATOM 2197 N N . ALA A 1 277 ? -0.483 -12.582 -19.870 1.00 92.94 277 ALA A N 1
ATOM 2198 C CA . ALA A 1 277 ? 0.876 -13.062 -19.666 1.00 92.94 277 ALA A CA 1
ATOM 2199 C C . ALA A 1 277 ? 1.595 -12.192 -18.628 1.00 92.94 277 ALA A C 1
ATOM 2201 O O . ALA A 1 277 ? 1.259 -11.019 -18.444 1.00 92.94 277 ALA A O 1
ATOM 2202 N N . SER A 1 278 ? 2.615 -12.750 -17.984 1.00 94.12 278 SER A N 1
ATOM 2203 C CA . SER A 1 278 ? 3.518 -12.018 -17.099 1.00 94.12 278 SER A CA 1
ATOM 2204 C C . SER A 1 278 ? 4.926 -12.611 -17.136 1.00 94.12 278 SER A C 1
ATOM 2206 O O . SER A 1 278 ? 5.111 -13.792 -17.436 1.00 94.12 278 SER A O 1
ATOM 2208 N N . GLY A 1 279 ? 5.931 -11.785 -16.847 1.00 93.38 279 GLY A N 1
ATOM 2209 C CA . GLY A 1 279 ? 7.336 -12.189 -16.795 1.00 93.38 279 GLY A CA 1
ATOM 2210 C C . GLY A 1 279 ? 8.239 -11.331 -17.678 1.00 93.38 279 GLY A C 1
ATOM 2211 O O . GLY A 1 279 ? 7.978 -10.147 -17.888 1.00 93.38 279 GLY A O 1
ATOM 2212 N N . GLN A 1 280 ? 9.326 -11.930 -18.169 1.00 93.56 280 GLN A N 1
ATOM 2213 C CA . GLN A 1 280 ? 10.276 -11.270 -19.070 1.00 93.56 280 GLN A CA 1
ATOM 2214 C C . GLN A 1 280 ? 9.810 -11.332 -20.520 1.00 93.56 280 GLN A C 1
ATOM 2216 O O . GLN A 1 280 ? 9.452 -12.398 -21.017 1.00 93.56 280 GLN A O 1
ATOM 2221 N N . VAL A 1 281 ? 9.937 -10.211 -21.229 1.00 93.25 281 VAL A N 1
ATOM 2222 C CA . VAL A 1 281 ? 9.763 -10.158 -22.685 1.00 93.25 281 VAL A CA 1
ATOM 2223 C C . VAL A 1 281 ? 11.140 -10.229 -23.340 1.00 93.25 281 VAL A C 1
ATOM 2225 O O . VAL A 1 281 ? 11.927 -9.290 -23.223 1.00 93.25 281 VAL A O 1
ATOM 2228 N N . ARG A 1 282 ? 11.452 -11.352 -23.995 1.00 93.31 282 ARG A N 1
ATOM 2229 C CA . ARG A 1 282 ? 12.743 -11.592 -24.667 1.00 93.31 282 ARG A CA 1
ATOM 2230 C C . ARG A 1 282 ? 12.688 -11.172 -26.126 1.00 93.31 282 ARG A C 1
ATOM 2232 O O . ARG A 1 282 ? 11.689 -11.396 -26.801 1.00 93.31 282 ARG A O 1
ATOM 2239 N N . SER A 1 283 ? 13.782 -10.613 -26.630 1.00 91.75 283 SER A N 1
ATOM 2240 C CA . SER A 1 283 ? 13.913 -10.335 -28.058 1.00 91.75 283 SER A CA 1
ATOM 2241 C C . SER A 1 283 ? 14.089 -11.636 -28.842 1.00 91.75 283 SER A C 1
ATOM 2243 O O . SER A 1 283 ? 15.014 -12.405 -28.582 1.00 91.75 283 SER A O 1
ATOM 2245 N N . ALA A 1 284 ? 13.243 -11.857 -29.851 1.00 90.25 284 ALA A N 1
ATOM 2246 C CA . ALA A 1 284 ? 13.368 -12.998 -30.760 1.00 90.25 284 ALA A CA 1
ATOM 2247 C C . ALA A 1 284 ? 14.662 -12.947 -31.599 1.00 90.25 284 ALA A C 1
ATOM 2249 O O . ALA A 1 284 ? 15.235 -13.981 -31.929 1.00 90.25 284 ALA A O 1
ATOM 2250 N N . LEU A 1 285 ? 15.154 -11.741 -31.916 1.00 90.81 285 LEU A N 1
ATOM 2251 C CA . LEU A 1 285 ? 16.380 -11.538 -32.702 1.00 90.81 285 LEU A CA 1
ATOM 2252 C C . LEU A 1 285 ? 17.654 -11.689 -31.861 1.00 90.81 285 LEU A C 1
ATOM 2254 O O . LEU A 1 285 ? 18.707 -12.060 -32.376 1.00 90.81 285 LEU A O 1
ATOM 2258 N N . ARG A 1 286 ? 17.571 -11.349 -30.572 1.00 93.56 286 ARG A N 1
ATOM 2259 C CA . ARG A 1 286 ? 18.684 -11.375 -29.617 1.00 93.56 286 ARG A CA 1
ATOM 2260 C C . ARG A 1 286 ? 18.193 -11.952 -28.291 1.00 93.56 286 ARG A C 1
ATOM 2262 O O . ARG A 1 286 ? 17.822 -11.181 -27.411 1.00 93.56 286 ARG A O 1
ATOM 2269 N N . PRO A 1 287 ? 18.185 -13.289 -28.138 1.00 91.94 287 PRO A N 1
ATOM 2270 C CA . PRO A 1 287 ? 17.616 -13.953 -26.961 1.00 91.94 287 PRO A CA 1
ATOM 2271 C C . PRO A 1 287 ? 18.298 -13.606 -25.629 1.00 91.94 287 PRO A C 1
ATOM 2273 O O . PRO A 1 287 ? 17.751 -13.893 -24.567 1.00 91.94 287 PRO A O 1
ATOM 2276 N N . ASP A 1 288 ? 19.492 -13.011 -25.685 1.00 94.44 288 ASP A N 1
ATOM 2277 C CA . ASP A 1 288 ? 20.226 -12.467 -24.544 1.00 94.44 288 ASP A CA 1
ATOM 2278 C C . ASP A 1 288 ? 19.695 -11.105 -24.061 1.00 94.44 288 ASP A C 1
ATOM 2280 O O . ASP A 1 288 ? 20.052 -10.669 -22.966 1.00 94.44 288 ASP A O 1
ATOM 2284 N N . LEU A 1 289 ? 18.833 -10.445 -24.844 1.00 95.75 289 LEU A N 1
ATOM 2285 C CA . LEU A 1 289 ? 18.240 -9.146 -24.536 1.00 95.75 289 LEU A CA 1
ATOM 2286 C C . LEU A 1 289 ? 16.756 -9.268 -24.169 1.00 95.75 289 LEU A C 1
ATOM 2288 O O . LEU A 1 289 ? 15.962 -9.907 -24.864 1.00 95.75 289 LEU A O 1
ATOM 2292 N N . CYS A 1 290 ? 16.382 -8.587 -23.091 1.00 95.31 290 CYS A N 1
ATOM 2293 C CA . CYS A 1 290 ? 15.035 -8.500 -22.549 1.00 95.31 290 CYS A CA 1
ATOM 2294 C C . CYS A 1 290 ? 14.563 -7.046 -22.544 1.00 95.31 290 CYS A C 1
ATOM 2296 O O . CYS A 1 290 ? 15.375 -6.125 -22.431 1.00 95.31 290 CYS A O 1
ATOM 2298 N N . ILE A 1 291 ? 13.247 -6.840 -22.626 1.00 93.69 291 ILE A N 1
ATOM 2299 C CA . ILE A 1 291 ? 12.659 -5.535 -22.328 1.00 93.69 291 ILE A CA 1
ATOM 2300 C C . ILE A 1 291 ? 12.900 -5.210 -20.851 1.00 93.69 291 ILE A C 1
ATOM 2302 O O . ILE A 1 291 ? 12.671 -6.045 -19.974 1.00 93.69 291 ILE A O 1
ATOM 2306 N N . ASP A 1 292 ? 13.352 -3.988 -20.600 1.00 93.06 292 ASP A N 1
ATOM 2307 C CA . ASP A 1 292 ? 13.676 -3.441 -19.289 1.00 93.06 292 ASP A CA 1
ATOM 2308 C C . ASP A 1 292 ? 13.109 -2.020 -19.166 1.00 93.06 292 ASP A C 1
ATOM 2310 O O . ASP A 1 292 ? 13.045 -1.270 -20.148 1.00 93.06 292 ASP A O 1
ATOM 2314 N N . THR A 1 293 ? 12.698 -1.642 -17.960 1.00 91.62 293 THR A N 1
ATOM 2315 C CA . THR A 1 293 ? 12.282 -0.278 -17.641 1.00 91.62 293 THR A CA 1
ATOM 2316 C C . THR A 1 293 ? 13.506 0.583 -17.351 1.00 91.62 293 THR A C 1
ATOM 2318 O O . THR A 1 293 ? 14.100 0.510 -16.274 1.00 91.62 293 THR A O 1
ATOM 2321 N N . LEU A 1 294 ? 13.875 1.428 -18.309 1.00 88.75 294 LEU A N 1
ATOM 2322 C CA . LEU A 1 294 ? 15.018 2.328 -18.219 1.00 88.75 294 LEU A CA 1
ATOM 2323 C C . LEU A 1 294 ? 14.565 3.705 -17.736 1.00 88.75 294 LEU A C 1
ATOM 2325 O O . LEU A 1 294 ? 13.614 4.276 -18.270 1.00 88.75 294 LEU A O 1
ATOM 2329 N N . VAL A 1 295 ? 15.261 4.256 -16.743 1.00 87.44 295 VAL A N 1
ATOM 2330 C CA . VAL A 1 295 ? 15.000 5.612 -16.246 1.00 87.44 295 VAL A CA 1
ATOM 2331 C C . VAL A 1 295 ? 15.934 6.590 -16.953 1.00 87.44 295 VAL A C 1
ATOM 2333 O O . VAL A 1 295 ? 17.148 6.520 -16.778 1.00 87.44 295 VAL A O 1
ATOM 2336 N N . ILE A 1 296 ? 15.367 7.512 -17.729 1.00 83.25 296 ILE A N 1
ATOM 2337 C CA . ILE A 1 296 ? 16.087 8.575 -18.441 1.00 83.25 296 ILE A CA 1
ATOM 2338 C C . ILE A 1 296 ? 15.410 9.898 -18.087 1.00 83.25 296 ILE A C 1
ATOM 2340 O O . ILE A 1 296 ? 14.198 10.021 -18.226 1.00 83.25 296 ILE A O 1
ATOM 2344 N N . ASP A 1 297 ? 16.167 10.868 -17.570 1.00 82.88 297 ASP A N 1
ATOM 2345 C CA . ASP A 1 297 ? 15.657 12.195 -17.181 1.00 82.88 297 ASP A CA 1
ATOM 2346 C C . ASP A 1 297 ? 14.389 12.158 -16.302 1.00 82.88 297 ASP A C 1
ATOM 2348 O O . ASP A 1 297 ? 13.480 12.972 -16.438 1.00 82.88 297 ASP A O 1
ATOM 2352 N N . ARG A 1 298 ? 14.343 11.208 -15.353 1.00 81.44 298 ARG A N 1
ATOM 2353 C CA . ARG A 1 298 ? 13.207 10.933 -14.440 1.00 81.44 298 ARG A CA 1
ATOM 2354 C C . ARG A 1 298 ? 11.940 10.394 -15.113 1.00 81.44 298 ARG A C 1
ATOM 2356 O O . ARG A 1 298 ? 10.944 10.188 -14.423 1.00 81.44 298 ARG A O 1
ATOM 2363 N N . GLN A 1 299 ? 11.976 10.117 -16.410 1.00 84.12 299 GLN A N 1
ATOM 2364 C CA . GLN A 1 299 ? 10.929 9.400 -17.123 1.00 84.12 299 GLN A CA 1
ATOM 2365 C C . GLN A 1 299 ? 11.328 7.934 -17.309 1.00 84.12 299 GLN A C 1
ATOM 2367 O O . GLN A 1 299 ? 12.502 7.600 -17.467 1.00 84.12 299 GLN A O 1
ATOM 2372 N N . ILE A 1 300 ? 10.340 7.044 -17.256 1.00 89.19 300 ILE A N 1
ATOM 2373 C CA . ILE A 1 300 ? 10.541 5.611 -17.463 1.00 89.19 300 ILE A CA 1
ATOM 2374 C C . ILE A 1 300 ? 10.216 5.295 -18.920 1.00 89.19 300 ILE A C 1
ATOM 2376 O O . ILE A 1 300 ? 9.165 5.691 -19.420 1.00 89.19 300 ILE A O 1
ATOM 2380 N N . PHE A 1 301 ? 11.094 4.558 -19.587 1.00 90.25 301 PHE A N 1
ATOM 2381 C CA . PHE A 1 301 ? 10.899 4.064 -20.945 1.00 90.25 301 PHE A CA 1
ATOM 2382 C C . PHE A 1 301 ? 11.109 2.554 -20.990 1.00 90.25 301 PHE A C 1
ATOM 2384 O O . PHE A 1 301 ? 11.906 2.013 -20.227 1.00 90.25 301 PHE A O 1
ATOM 2391 N N . LEU A 1 302 ? 10.447 1.875 -21.924 1.00 91.62 302 LEU A N 1
ATOM 2392 C CA . LEU A 1 302 ? 10.843 0.526 -22.307 1.00 91.62 302 LEU A CA 1
ATOM 2393 C C . LEU A 1 302 ? 12.071 0.597 -23.217 1.00 91.62 302 LEU A C 1
ATOM 2395 O O . LEU A 1 302 ? 12.067 1.292 -24.237 1.00 91.62 302 LEU A O 1
ATOM 2399 N N . GLY A 1 303 ? 13.108 -0.147 -22.854 1.00 89.38 303 GLY A N 1
ATOM 2400 C CA . GLY A 1 303 ? 14.296 -0.365 -23.672 1.00 89.38 303 GLY A CA 1
ATOM 2401 C C . GLY A 1 303 ? 14.741 -1.821 -23.621 1.00 89.38 303 GLY A C 1
ATOM 2402 O O . GLY A 1 303 ? 14.116 -2.639 -22.956 1.00 89.38 303 GLY A O 1
ATOM 2403 N N . LEU A 1 304 ? 15.814 -2.152 -24.338 1.00 90.94 304 LEU A N 1
ATOM 2404 C CA . LEU A 1 304 ? 16.427 -3.479 -24.284 1.00 90.94 304 LEU A CA 1
ATOM 2405 C C . LEU A 1 304 ? 17.652 -3.456 -23.374 1.00 90.94 304 LEU A C 1
ATOM 2407 O O . LEU A 1 304 ? 18.480 -2.551 -23.467 1.00 90.94 304 LEU A O 1
ATOM 2411 N N . ASN A 1 305 ? 17.785 -4.478 -22.538 1.00 92.69 305 ASN A N 1
ATOM 2412 C CA . ASN A 1 305 ? 18.940 -4.701 -21.677 1.00 92.69 305 ASN A CA 1
ATOM 2413 C C . ASN A 1 305 ? 19.244 -6.202 -21.586 1.00 92.69 305 ASN A C 1
ATOM 2415 O O . ASN A 1 305 ? 18.413 -7.023 -21.971 1.00 92.69 305 ASN A O 1
ATOM 2419 N N . SER A 1 306 ? 20.414 -6.583 -21.076 1.00 94.69 306 SER A N 1
ATOM 2420 C CA . SER A 1 306 ? 20.744 -7.996 -20.867 1.00 94.69 306 SER A CA 1
ATOM 2421 C C . SER A 1 306 ? 19.712 -8.662 -19.956 1.00 94.69 306 SER A C 1
ATOM 2423 O O . SER A 1 306 ? 19.407 -8.152 -18.875 1.00 94.69 306 SER A O 1
ATOM 2425 N N . CYS A 1 307 ? 19.182 -9.809 -20.377 1.00 93.44 307 CYS A N 1
ATOM 2426 C CA . CYS A 1 307 ? 18.238 -10.580 -19.579 1.00 93.44 307 CYS A CA 1
ATOM 2427 C C . CYS A 1 307 ? 18.865 -11.000 -18.245 1.00 93.44 307 CYS A C 1
ATOM 2429 O O . CYS A 1 307 ? 19.950 -11.584 -18.216 1.00 93.44 307 CYS A O 1
ATOM 2431 N N . THR A 1 308 ? 18.165 -10.760 -17.139 1.00 90.00 308 THR A N 1
ATOM 2432 C CA . THR A 1 308 ? 18.615 -11.187 -15.809 1.00 90.00 308 THR A CA 1
ATOM 2433 C C . THR A 1 308 ? 18.031 -12.542 -15.409 1.00 90.00 308 THR A C 1
ATOM 2435 O O . THR A 1 308 ? 16.923 -12.914 -15.804 1.00 90.00 308 THR A O 1
ATOM 2438 N N . GLN A 1 309 ? 18.798 -13.302 -14.626 1.00 86.50 309 GLN A N 1
ATOM 2439 C CA . GLN A 1 309 ? 18.381 -14.555 -13.995 1.00 86.50 309 GLN A CA 1
ATOM 2440 C C . GLN A 1 309 ? 18.887 -14.546 -12.537 1.00 86.50 309 GLN A C 1
ATOM 2442 O O . GLN A 1 309 ? 20.103 -14.500 -12.340 1.00 86.50 309 GLN A O 1
ATOM 2447 N N . PRO A 1 310 ? 18.005 -14.560 -11.517 1.00 85.50 310 PRO A N 1
ATOM 2448 C CA . PRO A 1 310 ? 16.544 -14.529 -11.620 1.00 85.50 310 PRO A CA 1
ATOM 2449 C C . PRO A 1 310 ? 16.021 -13.197 -12.179 1.00 85.50 310 PRO A C 1
ATOM 2451 O O . PRO A 1 310 ? 16.744 -12.199 -12.237 1.00 85.50 310 PRO A O 1
ATOM 2454 N N . VAL A 1 311 ? 14.756 -13.203 -12.605 1.00 88.75 311 VAL A N 1
ATOM 2455 C CA . VAL A 1 311 ? 14.073 -12.012 -13.126 1.00 88.75 311 VAL A CA 1
ATOM 2456 C C . VAL A 1 311 ? 14.019 -10.931 -12.051 1.00 88.75 311 VAL A C 1
ATOM 2458 O O . VAL A 1 311 ? 13.641 -11.202 -10.915 1.00 88.75 311 VAL A O 1
ATOM 2461 N N . VAL A 1 312 ? 14.359 -9.700 -12.431 1.00 88.81 312 VAL A N 1
ATOM 2462 C CA . VAL A 1 312 ? 14.273 -8.521 -11.559 1.00 88.81 312 VAL A CA 1
ATOM 2463 C C . VAL A 1 312 ? 13.080 -7.648 -11.939 1.00 88.81 312 VAL A C 1
ATOM 2465 O O . VAL A 1 312 ? 12.614 -7.678 -13.076 1.00 88.81 312 VAL A O 1
ATOM 2468 N N . SER A 1 313 ? 12.624 -6.817 -11.004 1.00 89.12 313 SER A N 1
ATOM 2469 C CA . SER A 1 313 ? 11.423 -5.982 -11.127 1.00 89.12 313 SER A CA 1
ATOM 2470 C C . SER A 1 313 ? 11.399 -5.069 -12.362 1.00 89.12 313 SER A C 1
ATOM 2472 O O . SER A 1 313 ? 10.324 -4.797 -12.890 1.00 89.12 313 SER A O 1
ATOM 2474 N N . GLY A 1 314 ? 12.554 -4.601 -12.849 1.00 90.88 314 GLY A N 1
ATOM 2475 C CA . GLY A 1 314 ? 12.632 -3.781 -14.069 1.00 90.88 314 GLY A CA 1
ATOM 2476 C C . GLY A 1 314 ? 12.333 -4.549 -15.363 1.00 90.88 314 GLY A C 1
ATOM 2477 O O . GLY A 1 314 ? 11.878 -3.964 -16.338 1.00 90.88 314 GLY A O 1
ATOM 2478 N N . GLN A 1 315 ? 12.514 -5.872 -15.354 1.00 93.38 315 GLN A N 1
ATOM 2479 C CA . GLN A 1 315 ? 12.256 -6.757 -16.497 1.00 93.38 315 GLN A CA 1
ATOM 2480 C C . GLN A 1 315 ? 11.006 -7.624 -16.303 1.00 93.38 315 GLN A C 1
ATOM 2482 O O . GLN A 1 315 ? 10.742 -8.514 -17.109 1.00 93.38 315 GLN A O 1
ATOM 2487 N N . TYR A 1 316 ? 10.251 -7.403 -15.224 1.00 94.31 316 TYR A N 1
ATOM 2488 C CA . TYR A 1 316 ? 8.997 -8.096 -14.971 1.00 94.31 316 TYR A CA 1
ATOM 2489 C C . TYR A 1 316 ? 7.837 -7.231 -15.465 1.00 94.31 316 TYR A C 1
ATOM 2491 O O . TYR A 1 316 ? 7.490 -6.222 -14.849 1.00 94.31 316 TYR A O 1
ATOM 2499 N N . LEU A 1 317 ? 7.241 -7.631 -16.584 1.00 94.56 317 LEU A N 1
ATOM 2500 C CA . LEU A 1 317 ? 6.104 -6.953 -17.195 1.00 94.56 317 LEU A CA 1
ATOM 2501 C C . LEU A 1 317 ? 4.861 -7.831 -17.132 1.00 94.56 317 LEU A C 1
ATOM 2503 O O . LEU A 1 317 ? 4.936 -9.059 -17.083 1.00 94.56 317 LEU A O 1
ATOM 2507 N N . THR A 1 318 ? 3.708 -7.179 -17.180 1.00 94.50 318 THR A N 1
ATOM 2508 C CA . THR A 1 318 ? 2.404 -7.827 -17.215 1.00 94.50 318 THR A CA 1
ATOM 2509 C C . THR A 1 318 ? 1.644 -7.359 -18.445 1.00 94.50 318 THR A C 1
ATOM 2511 O O . THR A 1 318 ? 1.498 -6.157 -18.668 1.00 94.50 318 THR A O 1
ATOM 2514 N N . LEU A 1 319 ? 1.108 -8.303 -19.215 1.00 93.69 319 LEU A N 1
ATOM 2515 C CA . LEU A 1 319 ? 0.139 -8.032 -20.266 1.00 93.69 319 LEU A CA 1
ATOM 2516 C C . LEU A 1 319 ? -1.266 -8.266 -19.713 1.00 93.69 319 LEU A C 1
ATOM 2518 O O . LEU A 1 319 ? -1.687 -9.400 -19.479 1.00 93.69 319 LEU A O 1
ATOM 2522 N N . SER A 1 320 ? -1.999 -7.184 -19.477 1.00 91.12 320 SER A N 1
ATOM 2523 C CA . SER A 1 320 ? -3.363 -7.264 -18.951 1.00 91.12 320 SER A CA 1
ATOM 2524 C C . SER A 1 320 ? -4.359 -7.794 -19.990 1.00 91.12 320 SER A C 1
ATOM 2526 O O . SER A 1 320 ? -4.151 -7.672 -21.196 1.00 91.12 320 SER A O 1
ATOM 2528 N N . LYS A 1 321 ? -5.520 -8.280 -19.530 1.00 88.38 321 LYS A N 1
ATOM 2529 C CA . LYS A 1 321 ? -6.651 -8.676 -20.397 1.00 88.38 321 LYS A CA 1
ATOM 2530 C C . LYS A 1 321 ? -7.228 -7.547 -21.255 1.00 88.38 321 LYS A C 1
ATOM 2532 O O . LYS A 1 321 ? -7.979 -7.816 -22.183 1.00 88.38 321 LYS A O 1
ATOM 2537 N N . ARG A 1 322 ? -6.878 -6.292 -20.958 1.00 87.00 322 ARG A N 1
ATOM 2538 C CA . ARG A 1 322 ? -7.249 -5.113 -21.756 1.00 87.00 322 ARG A CA 1
ATOM 2539 C C . ARG A 1 322 ? -6.248 -4.808 -22.874 1.00 87.00 322 ARG A C 1
ATOM 2541 O O . ARG A 1 322 ? -6.411 -3.812 -23.566 1.00 87.00 322 ARG A O 1
ATOM 2548 N N . GLY A 1 323 ? -5.213 -5.637 -23.030 1.00 89.25 323 GLY A N 1
ATOM 2549 C CA . GLY A 1 323 ? -4.137 -5.408 -23.989 1.00 89.25 323 GLY A CA 1
ATOM 2550 C C . GLY A 1 323 ? -3.120 -4.373 -23.516 1.00 89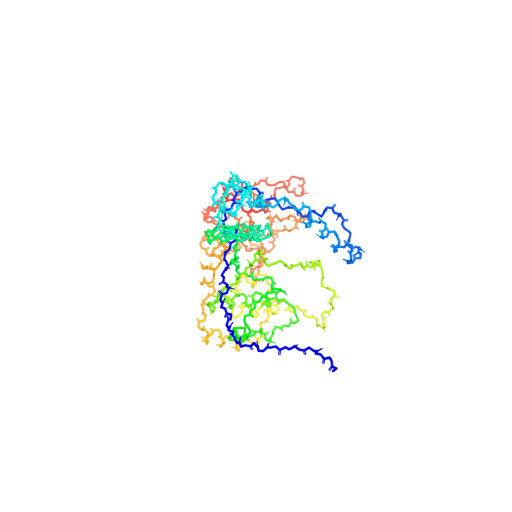.25 323 GLY A C 1
ATOM 2551 O O . GLY A 1 323 ? -2.369 -3.849 -24.315 1.00 89.25 323 GLY A O 1
ATOM 2552 N N . GLU A 1 324 ? -3.070 -4.029 -22.232 1.00 91.31 324 GLU A N 1
ATOM 2553 C CA . GLU A 1 324 ? -2.083 -3.057 -21.747 1.00 91.31 324 GLU A CA 1
ATOM 2554 C C . GLU A 1 324 ? -0.818 -3.781 -21.268 1.00 91.31 324 GLU A C 1
ATOM 2556 O O . GLU A 1 324 ? -0.913 -4.618 -20.361 1.00 91.31 324 GLU A O 1
ATOM 2561 N N . LEU A 1 325 ? 0.343 -3.446 -21.849 1.00 92.94 325 LEU A N 1
ATOM 2562 C CA . LEU A 1 325 ? 1.665 -3.873 -21.381 1.00 92.94 325 LEU A CA 1
ATOM 2563 C C . LEU A 1 325 ? 2.133 -2.920 -20.278 1.00 92.94 325 LEU A C 1
ATOM 2565 O O . LEU A 1 325 ? 2.346 -1.730 -20.521 1.00 92.94 325 LEU A O 1
ATOM 2569 N N . ARG A 1 326 ? 2.259 -3.426 -19.054 1.00 91.19 326 ARG A N 1
ATOM 2570 C CA . ARG A 1 326 ? 2.386 -2.582 -17.866 1.00 91.19 326 ARG A CA 1
ATOM 2571 C C . ARG A 1 326 ? 3.337 -3.133 -16.815 1.00 91.19 326 ARG A C 1
ATOM 2573 O O . ARG A 1 326 ? 3.651 -4.321 -16.789 1.00 91.19 326 ARG A O 1
ATOM 2580 N N . ARG A 1 327 ? 3.740 -2.239 -15.920 1.00 89.31 327 ARG A N 1
ATOM 2581 C CA . ARG A 1 327 ? 4.443 -2.509 -14.670 1.00 89.31 327 ARG A CA 1
ATOM 2582 C C . ARG A 1 327 ? 3.714 -1.756 -13.566 1.00 89.31 327 ARG A C 1
ATOM 2584 O O . ARG A 1 327 ? 3.753 -0.526 -13.532 1.00 89.31 327 ARG A O 1
ATOM 2591 N N . GLU A 1 328 ? 3.061 -2.505 -12.681 1.00 86.06 328 GLU A N 1
ATOM 2592 C CA . GLU A 1 328 ? 2.157 -1.947 -11.668 1.00 86.06 328 GLU A CA 1
ATOM 2593 C C . GLU A 1 328 ? 1.136 -0.992 -12.316 1.00 86.06 328 GLU A C 1
ATOM 2595 O O . GLU A 1 328 ? 0.448 -1.379 -13.262 1.00 86.06 328 GLU A O 1
ATOM 2600 N N . ASP A 1 329 ? 1.071 0.256 -11.855 1.00 86.31 329 ASP A N 1
ATOM 2601 C CA . ASP A 1 329 ? 0.119 1.257 -12.336 1.00 86.31 329 ASP A CA 1
ATOM 2602 C C . ASP A 1 329 ? 0.610 2.022 -13.579 1.00 86.31 329 ASP A C 1
ATOM 2604 O O . ASP A 1 329 ? -0.086 2.914 -14.064 1.00 86.31 329 ASP A O 1
ATOM 2608 N N . ASN A 1 330 ? 1.792 1.689 -14.116 1.00 89.94 330 ASN A N 1
ATOM 2609 C CA . ASN A 1 330 ? 2.358 2.326 -15.306 1.00 89.94 330 ASN A CA 1
ATOM 2610 C C . ASN A 1 330 ? 2.243 1.429 -16.541 1.00 89.94 330 ASN A C 1
ATOM 2612 O O . ASN A 1 330 ? 2.705 0.292 -16.547 1.00 89.94 330 ASN A O 1
ATOM 2616 N N . CYS A 1 331 ? 1.705 1.979 -17.622 1.00 91.88 331 CYS A N 1
ATOM 2617 C CA . CYS A 1 331 ? 1.503 1.323 -18.905 1.00 91.88 331 CYS A CA 1
ATOM 2618 C C . CYS A 1 331 ? 2.421 1.918 -19.973 1.00 91.88 331 CYS A C 1
ATOM 2620 O O . CYS A 1 331 ? 2.672 3.126 -19.996 1.00 91.88 331 CYS A O 1
ATOM 2622 N N . ALA A 1 332 ? 2.904 1.069 -20.874 1.00 92.25 332 ALA A N 1
ATOM 2623 C CA . ALA A 1 332 ? 3.695 1.487 -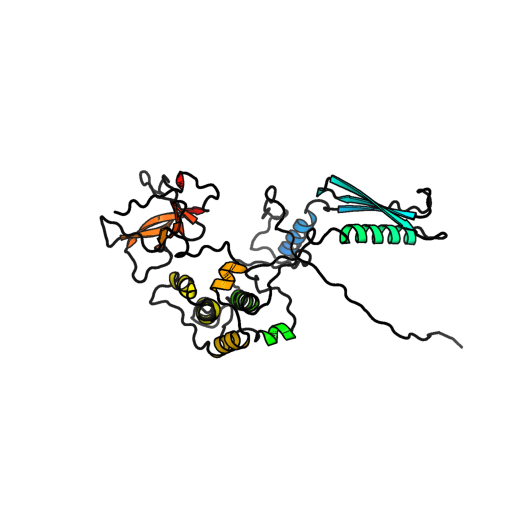22.019 1.00 92.25 332 ALA A CA 1
ATOM 2624 C C . ALA A 1 332 ? 2.816 2.155 -23.084 1.00 92.25 332 ALA A C 1
ATOM 2626 O O . ALA A 1 332 ? 1.740 1.653 -23.414 1.00 92.25 332 ALA A O 1
ATOM 2627 N N . TYR A 1 333 ? 3.296 3.264 -23.642 1.00 89.62 333 TYR A N 1
ATOM 2628 C CA . TYR A 1 333 ? 2.652 3.981 -24.738 1.00 89.62 333 TYR A CA 1
ATOM 2629 C C . TYR A 1 333 ? 3.365 3.723 -26.068 1.00 89.62 333 TYR A C 1
ATOM 2631 O O . TYR A 1 333 ? 4.587 3.834 -26.173 1.00 89.62 333 TYR A O 1
ATOM 2639 N N . ALA A 1 334 ? 2.589 3.439 -27.104 1.00 83.19 334 ALA A N 1
ATOM 2640 C CA . ALA A 1 334 ? 3.032 3.370 -28.481 1.00 83.19 334 ALA A CA 1
ATOM 2641 C C . ALA A 1 334 ? 3.327 4.781 -29.025 1.00 83.19 334 ALA A C 1
ATOM 2643 O O . ALA A 1 334 ? 2.517 5.697 -28.884 1.00 83.19 334 ALA A O 1
ATOM 2644 N N . GLY A 1 335 ? 4.477 4.943 -29.689 1.00 70.12 335 GLY A N 1
ATOM 2645 C CA . GLY A 1 335 ? 4.778 6.137 -30.491 1.00 70.12 335 GLY A CA 1
ATOM 2646 C C . GLY A 1 335 ? 5.439 7.317 -29.766 1.00 70.12 335 GLY A C 1
ATOM 2647 O O . GLY A 1 335 ? 5.243 8.457 -30.178 1.00 70.12 335 GLY A O 1
ATOM 2648 N N . GLY A 1 336 ? 6.235 7.086 -28.717 1.00 66.75 336 GLY A N 1
ATOM 2649 C CA . GLY A 1 336 ? 7.003 8.152 -28.063 1.00 66.75 336 GLY A CA 1
ATOM 2650 C C . GLY A 1 336 ? 8.287 8.537 -28.808 1.00 66.75 336 GLY A C 1
ATOM 2651 O O . GLY A 1 336 ? 9.043 7.673 -29.256 1.00 66.75 336 GLY A O 1
ATOM 2652 N N . ALA A 1 337 ? 8.568 9.840 -28.901 1.00 66.75 337 ALA A N 1
ATOM 2653 C CA . ALA A 1 337 ? 9.889 10.320 -29.299 1.00 66.75 337 ALA A CA 1
ATOM 2654 C C . ALA A 1 337 ? 10.904 9.943 -28.211 1.00 66.75 337 ALA A C 1
ATOM 2656 O O . ALA A 1 337 ? 10.696 10.229 -27.031 1.00 66.75 337 ALA A O 1
ATOM 2657 N N . GLY A 1 338 ? 11.981 9.269 -28.603 1.00 65.31 338 GLY A N 1
ATOM 2658 C CA . GLY A 1 338 ? 13.081 8.958 -27.707 1.00 65.31 338 GLY A CA 1
ATOM 2659 C C . GLY A 1 338 ? 13.906 10.205 -27.360 1.00 65.31 338 GLY A C 1
ATOM 2660 O O . GLY A 1 338 ? 13.799 11.241 -28.019 1.00 65.31 338 GLY A O 1
ATOM 2661 N N . PRO A 1 339 ? 14.780 10.108 -26.347 1.00 64.69 339 PRO A N 1
ATOM 2662 C CA . PRO A 1 339 ? 15.652 11.206 -25.915 1.00 64.69 339 PRO A CA 1
ATOM 2663 C C . PRO A 1 339 ? 16.725 11.586 -26.954 1.00 64.69 339 PRO A C 1
ATOM 2665 O O . PRO A 1 339 ? 17.423 12.587 -26.796 1.00 64.69 339 PRO A O 1
ATOM 2668 N N . HIS A 1 340 ? 16.874 10.806 -28.028 1.00 69.25 340 HIS A N 1
ATOM 2669 C CA . HIS A 1 340 ? 17.792 11.084 -29.127 1.00 69.25 340 HIS A CA 1
ATOM 2670 C C . HIS A 1 340 ? 17.022 11.282 -30.432 1.00 69.25 340 HIS A C 1
ATOM 2672 O O . HIS A 1 340 ? 16.029 10.607 -30.701 1.00 69.25 340 HIS A O 1
ATOM 2678 N N . ALA A 1 341 ? 17.488 12.213 -31.265 1.00 67.88 341 ALA A N 1
ATOM 2679 C CA . ALA A 1 341 ? 16.847 12.503 -32.540 1.00 67.88 341 ALA A CA 1
ATOM 2680 C C . ALA A 1 341 ? 16.786 11.237 -33.414 1.00 67.88 341 ALA A C 1
ATOM 2682 O O . ALA A 1 341 ? 17.815 10.650 -33.744 1.00 67.88 341 ALA A O 1
ATOM 2683 N N . GLY A 1 342 ? 15.570 10.822 -33.778 1.00 67.00 342 GLY A N 1
ATOM 2684 C CA . GLY A 1 342 ? 15.324 9.646 -34.615 1.00 67.00 342 GLY A CA 1
ATOM 2685 C C . GLY A 1 342 ? 15.154 8.319 -33.867 1.00 67.00 342 GLY A C 1
ATOM 2686 O O . GLY A 1 342 ? 14.914 7.311 -34.527 1.00 67.00 342 GLY A O 1
ATOM 2687 N N . THR A 1 343 ? 15.231 8.282 -32.530 1.00 68.50 343 THR A N 1
ATOM 2688 C CA . THR A 1 343 ? 14.848 7.085 -31.763 1.00 68.50 343 THR A CA 1
ATOM 2689 C C . THR A 1 343 ? 13.374 7.135 -31.369 1.00 68.50 343 THR A C 1
ATOM 2691 O O . THR A 1 343 ? 12.837 8.188 -31.030 1.00 68.50 343 THR A O 1
ATOM 2694 N N . VAL A 1 344 ? 12.705 5.983 -31.419 1.00 71.38 344 VAL A N 1
ATOM 2695 C CA . VAL A 1 344 ? 11.352 5.792 -30.884 1.00 71.38 344 VAL A CA 1
ATOM 2696 C C . VAL A 1 344 ? 11.491 4.902 -29.660 1.00 71.38 344 VAL A C 1
ATOM 2698 O O . VAL A 1 344 ? 11.996 3.785 -29.763 1.00 71.38 344 VAL A O 1
ATOM 2701 N N . MET A 1 345 ? 11.082 5.406 -28.502 1.00 79.69 345 MET A N 1
ATOM 2702 C CA . MET A 1 345 ? 11.017 4.629 -27.265 1.00 79.69 345 MET A CA 1
ATOM 2703 C C . MET A 1 345 ? 9.578 4.640 -26.774 1.00 79.69 345 MET A C 1
ATOM 2705 O O . MET A 1 345 ? 8.873 5.629 -26.957 1.00 79.69 345 MET A O 1
ATOM 2709 N N . ALA A 1 346 ? 9.132 3.550 -26.155 1.00 87.50 346 ALA A N 1
ATOM 2710 C CA . ALA A 1 346 ? 7.808 3.503 -25.549 1.00 87.50 346 ALA A CA 1
ATOM 2711 C C . ALA A 1 346 ? 7.897 4.072 -24.123 1.00 87.50 346 ALA A C 1
ATOM 2713 O O . ALA A 1 346 ? 8.447 3.395 -23.248 1.00 87.50 346 ALA A O 1
ATOM 2714 N N . PRO A 1 347 ? 7.425 5.305 -23.854 1.00 90.19 347 PRO A N 1
ATOM 2715 C CA . PRO A 1 347 ? 7.403 5.827 -22.499 1.00 90.19 347 PRO A CA 1
ATOM 2716 C C . PRO A 1 347 ? 6.387 5.049 -21.668 1.00 90.19 347 PRO A C 1
ATOM 2718 O O . PRO A 1 347 ? 5.349 4.610 -22.166 1.00 90.19 347 PRO A O 1
ATOM 2721 N N . MET A 1 348 ? 6.679 4.909 -20.383 1.00 90.06 348 MET A N 1
ATOM 2722 C CA . MET A 1 348 ? 5.735 4.409 -19.400 1.00 90.06 348 MET A CA 1
ATOM 2723 C C . MET A 1 348 ? 5.103 5.585 -18.665 1.00 90.06 348 MET A C 1
ATOM 2725 O O . MET A 1 348 ? 5.794 6.490 -18.198 1.00 90.06 348 MET A O 1
ATOM 2729 N N . ALA A 1 349 ? 3.783 5.564 -18.562 1.00 88.69 349 ALA A N 1
ATOM 2730 C CA . ALA A 1 349 ? 3.005 6.550 -17.821 1.00 88.69 349 ALA A CA 1
ATOM 2731 C C . ALA A 1 349 ? 1.780 5.869 -17.193 1.00 88.69 349 ALA A C 1
ATOM 2733 O O . ALA A 1 349 ? 1.480 4.730 -17.557 1.00 88.69 349 ALA A O 1
ATOM 2734 N N . PRO A 1 350 ? 1.065 6.528 -16.265 1.00 89.38 350 PRO A N 1
ATOM 2735 C CA . PRO A 1 350 ? -0.077 5.926 -15.590 1.00 89.38 350 PRO A CA 1
ATOM 2736 C C . PRO A 1 350 ? -1.078 5.284 -16.562 1.00 89.38 350 PRO A C 1
ATOM 2738 O O . PRO A 1 350 ? -1.441 5.862 -17.591 1.00 89.38 350 PRO A O 1
ATOM 2741 N N . CYS A 1 351 ? -1.521 4.071 -16.245 1.00 86.06 351 CYS A N 1
ATOM 2742 C CA . CYS A 1 351 ? -2.497 3.342 -17.046 1.00 86.06 351 CYS A CA 1
ATOM 2743 C C . CYS A 1 351 ? -3.820 4.119 -17.129 1.00 86.06 351 CYS A C 1
ATOM 2745 O O . CYS A 1 351 ? -4.377 4.549 -16.115 1.00 86.06 351 CYS A O 1
ATOM 2747 N N . THR A 1 352 ? -4.339 4.324 -18.341 1.00 80.38 352 THR A N 1
ATOM 2748 C CA . THR A 1 352 ? -5.563 5.107 -18.544 1.00 80.38 352 THR A CA 1
ATOM 2749 C C . THR A 1 352 ? -6.805 4.251 -18.323 1.00 80.38 352 THR A C 1
ATOM 2751 O O . THR A 1 352 ? -6.947 3.159 -18.862 1.00 80.38 352 THR A O 1
ATOM 2754 N N . ILE A 1 353 ? -7.777 4.782 -17.574 1.00 63.38 353 ILE A N 1
ATOM 2755 C CA . ILE A 1 353 ? -9.029 4.070 -17.249 1.00 63.38 353 ILE A CA 1
ATOM 2756 C C . ILE A 1 353 ? -9.839 3.723 -18.515 1.00 63.38 353 ILE A C 1
ATOM 2758 O O . ILE A 1 353 ? -10.594 2.753 -18.513 1.00 63.38 353 ILE A O 1
ATOM 2762 N N . LYS A 1 354 ? -9.685 4.507 -19.592 1.00 59.69 354 LYS A N 1
ATOM 2763 C CA . LYS A 1 354 ? -10.429 4.360 -20.852 1.00 59.69 354 LYS A CA 1
ATOM 2764 C C . LYS A 1 354 ? -9.667 3.648 -21.975 1.00 59.69 354 LYS A C 1
ATOM 2766 O O . LYS A 1 354 ? -10.163 3.672 -23.093 1.00 59.69 354 LYS A O 1
ATOM 2771 N N . GLY A 1 355 ? -8.525 3.009 -21.698 1.00 57.06 355 GLY A N 1
ATOM 2772 C CA . GLY A 1 355 ? -7.809 2.213 -22.699 1.00 57.06 355 GLY A CA 1
ATOM 2773 C C . GLY A 1 355 ? -7.502 3.022 -23.956 1.00 57.06 355 GLY A C 1
ATOM 2774 O O . GLY A 1 355 ? -8.029 2.722 -25.023 1.00 57.06 355 GLY A O 1
ATOM 2775 N N . SER A 1 356 ? -6.701 4.085 -23.809 1.00 68.69 356 SER A N 1
ATOM 2776 C CA . SER A 1 356 ? -6.170 4.827 -24.959 1.00 68.69 356 SER A CA 1
ATOM 2777 C C . SER A 1 356 ? -5.630 3.843 -26.000 1.00 68.69 356 SER A C 1
ATOM 2779 O O . SER A 1 356 ? -4.890 2.933 -25.629 1.00 68.69 356 SER A O 1
ATOM 2781 N N . GLU A 1 357 ? -5.945 4.034 -27.286 1.00 76.12 357 GLU A N 1
ATOM 2782 C CA . GLU A 1 357 ? -5.390 3.213 -28.378 1.00 76.12 357 GLU A CA 1
ATOM 2783 C C . GLU A 1 357 ? -3.854 3.176 -28.324 1.00 76.12 357 GLU A C 1
ATOM 2785 O O . GLU A 1 357 ? -3.231 2.177 -28.663 1.00 76.12 357 GLU A O 1
ATOM 2790 N N . GLN A 1 358 ? -3.232 4.235 -27.796 1.00 83.12 358 GLN A N 1
ATOM 2791 C CA . GLN A 1 358 ? -1.785 4.313 -27.610 1.00 83.12 358 GLN A CA 1
ATOM 2792 C C . GLN A 1 358 ? -1.249 3.388 -26.508 1.00 83.12 358 GLN A C 1
ATOM 2794 O O . GLN A 1 358 ? -0.051 3.161 -26.465 1.00 83.12 358 GLN A O 1
ATOM 2799 N N . GLN A 1 359 ? -2.077 2.868 -25.601 1.00 87.62 359 GLN A N 1
ATOM 2800 C CA . GLN A 1 359 ? -1.667 1.912 -24.560 1.00 87.62 359 GLN A CA 1
ATOM 2801 C C . GLN A 1 359 ? -2.057 0.469 -24.896 1.00 87.62 359 GLN A C 1
ATOM 2803 O O . GLN A 1 359 ? -1.903 -0.414 -24.050 1.00 87.62 359 GLN A O 1
ATOM 2808 N N . GLN A 1 360 ? -2.575 0.219 -26.100 1.00 88.44 360 GLN A N 1
ATOM 2809 C CA . GLN A 1 360 ? -2.955 -1.117 -26.535 1.00 88.44 360 GLN A CA 1
ATOM 2810 C C . GLN A 1 360 ? -1.783 -1.827 -27.215 1.00 88.44 360 GLN A C 1
ATOM 2812 O O . GLN A 1 360 ? -1.162 -1.327 -28.148 1.00 88.44 360 GLN A O 1
ATOM 2817 N N . TRP A 1 361 ? -1.519 -3.032 -26.735 1.00 89.38 361 TRP A N 1
ATOM 2818 C CA . TRP A 1 361 ? -0.486 -3.954 -27.163 1.00 89.38 361 TRP A CA 1
ATOM 2819 C C . TRP A 1 361 ? -1.141 -5.310 -27.398 1.00 89.38 361 TRP A C 1
ATOM 2821 O O . TRP A 1 361 ? -1.914 -5.806 -26.574 1.00 89.38 361 TRP A O 1
ATOM 2831 N N . ILE A 1 362 ? -0.823 -5.918 -28.533 1.00 87.38 362 ILE A N 1
ATOM 2832 C CA . ILE A 1 362 ? -1.314 -7.241 -28.906 1.00 87.38 362 ILE A CA 1
ATOM 2833 C C . ILE A 1 362 ? -0.108 -8.168 -28.924 1.00 87.38 362 ILE A C 1
ATOM 2835 O O . ILE A 1 362 ? 0.879 -7.883 -29.598 1.00 87.38 362 ILE A O 1
ATOM 2839 N N . TYR A 1 363 ? -0.190 -9.263 -28.171 1.00 83.81 363 TYR A N 1
ATOM 2840 C CA . TYR A 1 363 ? 0.741 -10.374 -28.315 1.00 83.81 363 TYR A CA 1
ATOM 2841 C C . TYR A 1 363 ? 0.160 -11.341 -29.346 1.00 83.81 363 TYR A C 1
ATOM 2843 O O . TYR A 1 363 ? -0.925 -11.884 -29.142 1.00 83.81 363 TYR A O 1
ATOM 2851 N N . ASP A 1 364 ? 0.851 -11.503 -30.470 1.00 82.62 364 ASP A N 1
ATOM 2852 C CA . ASP A 1 364 ? 0.425 -12.321 -31.610 1.00 82.62 364 ASP A CA 1
ATOM 2853 C C . ASP A 1 364 ? 0.777 -13.811 -31.461 1.00 82.62 364 ASP A C 1
ATOM 2855 O O . ASP A 1 364 ? 0.392 -14.621 -32.304 1.00 82.62 364 ASP A O 1
ATOM 2859 N N . GLY A 1 365 ? 1.434 -14.192 -30.360 1.00 67.75 365 GLY A N 1
ATOM 2860 C CA . GLY A 1 365 ? 1.681 -15.588 -30.003 1.00 67.75 365 GLY A CA 1
ATOM 2861 C C . GLY A 1 365 ? 2.784 -16.271 -30.809 1.00 67.75 365 GLY A C 1
ATOM 2862 O O . GLY A 1 365 ? 2.849 -17.502 -30.773 1.00 67.75 365 GLY A O 1
ATOM 2863 N N . GLN A 1 366 ? 3.612 -15.510 -31.534 1.00 55.31 366 GLN A N 1
ATOM 2864 C CA . GLN A 1 366 ? 4.798 -16.042 -32.214 1.00 55.31 366 GLN A CA 1
ATOM 2865 C C . GLN A 1 366 ? 6.043 -16.063 -31.326 1.00 55.31 366 GLN A C 1
ATOM 2867 O O . GLN A 1 366 ? 6.154 -15.223 -30.396 1.00 55.31 366 GLN A O 1
#

Radius of gyration: 29.34 Å; chains: 1; bounding box: 72×58×99 Å

InterPro domains:
  IPR027791 Galactosyltransferase, C-terminal [PF02709] (136-194)
  IPR029044 Nucleotide-diphospho-sugar transferases [G3DSA:3.90.550.10] (78-272)
  IPR029044 Nucleotide-diphospho-sugar transferases [SSF53448] (131-266)
  IPR035992 Ricin B-like lectins [SSF50370] (272-364)

Foldseek 3Di:
DDDDDDDDDDDDDDDDDDDFADAPPDDDDDDDDDPDFPDDDDPPDDPVVVVVSVVVSVVPPDDDQKDKAWPLDCPPDPPQWTKIWIQRPVVNDIDMDIDHLDPDHDSVSSRVRHVVVVVVVVVPDPRHNQHKYFDLWDPPPDDDDDPVVCVLLPHFDPLQDDDEDSRVLVSLSQQQLPHTDIHHPVDDDDDDDDPDDPDDDPDPDDSHQLSVQLSLVARAPVNSVVVQLADDPVGRHHNPDNPVSNVSCVVSVTHHNVCSCVPRNVVFDDLQPQFPDKFWAADPVHRQWTWFFDQDPNWTWTDIDGQDVPHHLRRIWTQHPLQFIDRGQWTWFPFDDDPDPPDTITTIDGDDPVSPVRRHHDDPPD

pLDDT: mean 74.5, std 19.99, range [25.17, 98.69]